Protein AF-A0A3D0S4E5-F1 (afdb_monomer_lite)

pLDDT: mean 79.11, std 16.85, range [35.12, 95.75]

Foldseek 3Di:
DDPPPVVVVVVVLLVLLLVLLVVLLVVLVVVVVVVVPPDDDDDDDDPDPPQDDAAEEEEAQLCQVVVVVSQVVNDDPNHHHDYHHDFPQVQVVCQVVVHDHGSHYHYLDDPCVVVGPDDDPDDDSDDWWKFKKAFLQEAADQALLCVLQVLQEQEADLVRHPLNVVSLCRRVVLCVVVVDDVVSSVVSVVSVVVSQVVQVVVVHGRDQDPVVRYDNRHHMHIDTPSVQVVVCVVPVRMDTNYHPSDTD

Sequence (248 aa):
MGSGQHVQQRRSRRIGLAVLVCAVLTGAATVAGYRLLDEPSDTADTAGNECGAPVEVTVTPMLAPAVEAAVASIETDCTAATVVSRPEHEVLEDLFFGKPAPEVWVPLGAWNLQKAPMTVVSEAVASTPVVLVGGPAAKPPATWAAALASGRVDLPDPMTDTLGATTVVLPQLEATVTGADPNTARASLVAVAQRYGDVASRGGTVDVSLDKLRGTSPREVVTTEAAFLGARRTNRDLVAVTPPTGTA

Secondary structure (DSSP, 8-state):
---SHHHHHHHHHHHHHHHHHHHHHHHHHHHHHHHHTTS-----------PPPPEEEEE-TTTHHHHHHHHHTT--TTS-EEEEE--HHHHHHHHHTTPPPPSEEE-S-STTGGGSSS---SS------EEEEE-TT----S-HHHHHHTS-EE---TTT-HHHHHHHHHHHHHHHHH---HHHHHHHHHHHHHHHHHHHTTT------GGG--TT---EEEEEHHHHHHHTTT-TT-EE---TT---

Radius of gyration: 21.85 Å; chains: 1; bounding box: 61×35×64 Å

Structure (mmCIF, N/CA/C/O backbone):
data_AF-A0A3D0S4E5-F1
#
_entry.id   AF-A0A3D0S4E5-F1
#
loop_
_atom_site.group_PDB
_atom_site.id
_atom_site.type_symbol
_atom_site.label_atom_id
_atom_site.label_alt_id
_atom_site.label_comp_id
_atom_site.label_asym_id
_atom_site.label_entity_id
_atom_site.label_seq_id
_atom_site.pdbx_PDB_ins_code
_atom_site.Cartn_x
_atom_site.Cartn_y
_atom_site.Cartn_z
_atom_site.occupancy
_atom_site.B_iso_or_equiv
_atom_site.auth_seq_id
_atom_site.auth_comp_id
_atom_site.auth_asym_id
_atom_site.auth_atom_id
_atom_site.pdbx_PDB_model_num
ATOM 1 N N . MET A 1 1 ? -29.427 -8.773 -13.235 1.00 36.09 1 MET A N 1
ATOM 2 C CA . MET A 1 1 ? -28.817 -8.663 -14.580 1.00 36.09 1 MET A CA 1
ATOM 3 C C . MET A 1 1 ? -27.793 -7.537 -14.529 1.00 36.09 1 MET A C 1
ATOM 5 O O . MET A 1 1 ? -28.198 -6.402 -14.349 1.00 36.09 1 MET A O 1
ATOM 9 N N . GLY A 1 2 ? -26.492 -7.837 -14.561 1.00 44.53 2 GLY A N 1
ATOM 10 C CA . GLY A 1 2 ? -25.441 -6.815 -14.393 1.00 44.53 2 GLY A CA 1
ATOM 11 C C . GLY A 1 2 ? -24.005 -7.349 -14.467 1.00 44.53 2 GLY A C 1
ATOM 12 O O . GLY A 1 2 ? -23.101 -6.768 -13.887 1.00 44.53 2 GLY A O 1
ATOM 13 N N . SER A 1 3 ? -23.777 -8.479 -15.141 1.00 45.44 3 SER A N 1
ATOM 14 C CA . SER A 1 3 ? -22.478 -9.173 -15.181 1.00 45.44 3 SER A CA 1
ATOM 15 C C . SER A 1 3 ? -21.574 -8.776 -16.363 1.00 45.44 3 SER A C 1
ATOM 17 O O . SER A 1 3 ? -20.488 -9.329 -16.508 1.00 45.44 3 SER A O 1
ATOM 19 N N . GLY A 1 4 ? -21.980 -7.817 -17.206 1.00 35.12 4 GLY A N 1
ATOM 20 C CA . GLY A 1 4 ? -21.255 -7.461 -18.438 1.00 35.12 4 GLY A CA 1
ATOM 21 C C . GLY A 1 4 ? -20.231 -6.325 -18.310 1.00 35.12 4 GLY A C 1
ATOM 22 O O . GLY A 1 4 ? -19.215 -6.334 -19.003 1.00 35.12 4 GLY A O 1
ATOM 23 N N . GLN A 1 5 ? -20.449 -5.359 -17.411 1.00 38.19 5 GLN A N 1
ATOM 24 C CA . GLN A 1 5 ? -19.648 -4.124 -17.382 1.00 38.19 5 GLN A CA 1
ATOM 25 C C . GLN A 1 5 ? -18.265 -4.306 -16.729 1.00 38.19 5 GLN A C 1
ATOM 27 O O . GLN A 1 5 ? -17.282 -3.735 -17.198 1.00 38.19 5 GLN A O 1
ATOM 32 N N . HIS A 1 6 ? -18.134 -5.192 -15.735 1.00 35.50 6 HIS A N 1
ATOM 33 C CA . HIS A 1 6 ? -16.846 -5.455 -15.076 1.00 35.50 6 HIS A CA 1
ATOM 34 C C . HIS A 1 6 ? -15.838 -6.219 -15.955 1.00 35.50 6 HIS A C 1
ATOM 36 O O . HIS A 1 6 ? -14.628 -6.117 -15.743 1.00 35.50 6 HIS A O 1
ATOM 42 N N . VAL A 1 7 ? -16.308 -6.967 -16.960 1.0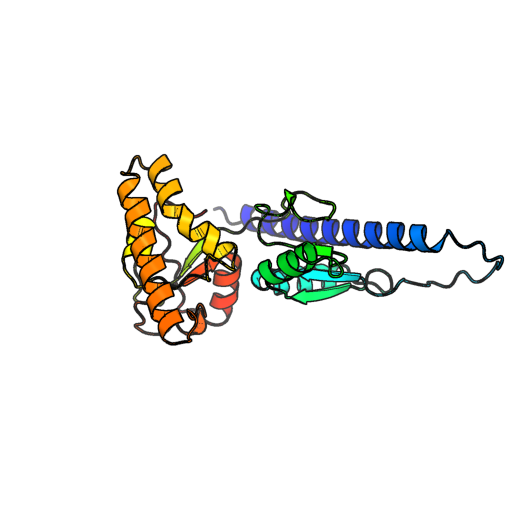0 36.22 7 VAL A N 1
ATOM 43 C CA . VAL A 1 7 ? -15.438 -7.728 -17.874 1.00 36.22 7 VAL A CA 1
ATOM 44 C C . VAL A 1 7 ? -14.842 -6.819 -18.954 1.00 36.22 7 VAL A C 1
ATOM 46 O O . VAL A 1 7 ? -13.650 -6.922 -19.247 1.00 36.22 7 VAL A O 1
ATOM 49 N N . GLN A 1 8 ? -15.619 -5.869 -19.486 1.00 36.22 8 GLN A N 1
ATOM 50 C CA . GLN A 1 8 ? -15.113 -4.886 -20.453 1.00 36.22 8 GLN A CA 1
ATOM 51 C C . GLN A 1 8 ? -14.093 -3.924 -19.829 1.00 36.22 8 GLN A C 1
ATOM 53 O O . GLN A 1 8 ? -13.059 -3.654 -20.439 1.00 36.22 8 GLN A O 1
ATOM 58 N N . GLN A 1 9 ? -14.321 -3.485 -18.588 1.00 41.66 9 GLN A N 1
ATOM 59 C CA . GLN A 1 9 ? -13.420 -2.566 -17.884 1.00 41.66 9 GLN A CA 1
ATOM 60 C C . GLN A 1 9 ? -12.067 -3.209 -17.515 1.00 41.66 9 GLN A C 1
ATOM 62 O O . GLN A 1 9 ? -11.034 -2.544 -17.505 1.00 41.66 9 GLN A O 1
ATOM 67 N N . ARG A 1 10 ? -12.040 -4.525 -17.250 1.00 46.09 10 ARG A N 1
ATOM 68 C CA . ARG A 1 10 ? -10.793 -5.277 -17.000 1.00 46.09 10 ARG A CA 1
ATOM 69 C C . ARG A 1 10 ? -9.951 -5.460 -18.260 1.00 46.09 10 ARG A C 1
ATOM 71 O O . ARG A 1 10 ? -8.725 -5.428 -18.176 1.00 46.09 10 ARG A O 1
ATOM 78 N N . ARG A 1 11 ? -10.595 -5.660 -19.415 1.00 40.94 11 ARG A N 1
ATOM 79 C CA . ARG A 1 11 ? -9.898 -5.843 -20.695 1.00 40.94 11 ARG A CA 1
ATOM 80 C C . ARG A 1 11 ? -9.260 -4.535 -21.164 1.00 40.94 11 ARG A C 1
ATOM 82 O O . ARG A 1 11 ? -8.105 -4.561 -21.567 1.00 40.94 11 ARG A O 1
ATOM 89 N N . SER A 1 12 ? -9.951 -3.400 -21.024 1.00 44.81 12 SER A N 1
ATOM 90 C CA . SER A 1 12 ? -9.397 -2.093 -21.406 1.00 44.81 12 SER A CA 1
ATOM 91 C C . SER A 1 12 ? -8.225 -1.651 -20.524 1.00 44.81 12 SER A C 1
ATOM 93 O O . SER A 1 12 ? -7.258 -1.117 -21.049 1.00 44.81 12 SER A O 1
ATOM 95 N N . ARG A 1 13 ? -8.252 -1.929 -19.210 1.00 52.34 13 ARG A N 1
ATOM 96 C CA . ARG A 1 13 ? -7.157 -1.574 -18.283 1.00 52.34 13 ARG A CA 1
ATOM 97 C C . ARG A 1 13 ? -5.874 -2.371 -18.517 1.00 52.34 13 ARG A C 1
ATOM 99 O O . ARG A 1 13 ? -4.792 -1.803 -18.456 1.00 52.34 13 ARG A O 1
ATOM 106 N N . ARG A 1 14 ? -5.983 -3.671 -18.818 1.00 51.31 14 ARG A N 1
ATOM 107 C CA . ARG A 1 14 ? -4.814 -4.496 -19.175 1.00 51.31 14 ARG A CA 1
ATOM 108 C C . ARG A 1 14 ? -4.202 -4.070 -20.503 1.00 51.31 14 ARG A C 1
ATOM 110 O O . ARG A 1 14 ? -2.987 -4.016 -20.609 1.00 51.31 14 ARG A O 1
ATOM 117 N N . ILE A 1 15 ? -5.047 -3.728 -21.476 1.00 57.28 15 ILE A N 1
ATOM 118 C CA . ILE A 1 15 ? -4.594 -3.181 -22.757 1.00 57.28 15 ILE A CA 1
ATOM 119 C C . ILE A 1 15 ? -3.933 -1.814 -22.541 1.00 57.28 15 ILE A C 1
ATOM 121 O O . ILE A 1 15 ? -2.873 -1.579 -23.095 1.00 57.28 15 ILE A O 1
ATOM 125 N N . GLY A 1 16 ? -4.496 -0.946 -21.693 1.00 53.00 16 GLY A N 1
ATOM 126 C CA . GLY A 1 16 ? -3.909 0.359 -21.372 1.00 53.00 16 GLY A CA 1
ATOM 127 C C . GLY A 1 16 ? -2.533 0.255 -20.710 1.00 53.00 16 GLY A C 1
ATOM 128 O O . GLY A 1 16 ? -1.603 0.922 -21.147 1.00 53.00 16 GLY A O 1
ATOM 129 N N . LEU A 1 17 ? -2.383 -0.631 -19.719 1.00 57.31 17 LEU A N 1
ATOM 130 C CA . LEU A 1 17 ? -1.094 -0.890 -19.074 1.00 57.31 17 LEU A CA 1
ATOM 131 C C . LEU A 1 17 ? -0.075 -1.464 -20.071 1.00 57.31 17 LEU A C 1
ATOM 133 O O . LEU A 1 17 ? 1.043 -0.973 -20.138 1.00 57.31 17 LEU A O 1
ATOM 137 N N . ALA A 1 18 ? -0.465 -2.452 -20.881 1.00 59.56 18 ALA A N 1
ATOM 138 C CA . ALA A 1 18 ? 0.418 -3.054 -21.881 1.00 59.56 18 ALA A CA 1
ATOM 139 C C . ALA A 1 18 ? 0.853 -2.048 -22.962 1.00 59.56 18 ALA A C 1
ATOM 141 O O . ALA A 1 18 ? 2.031 -1.966 -23.286 1.00 59.56 18 ALA A O 1
ATOM 142 N N . VAL A 1 19 ? -0.073 -1.229 -23.476 1.00 63.47 19 VAL A N 1
ATOM 143 C CA . VAL A 1 19 ? 0.222 -0.172 -24.461 1.00 63.47 19 VAL A CA 1
ATOM 144 C C . VAL A 1 19 ? 1.174 0.870 -23.885 1.00 63.47 19 VAL A C 1
ATOM 146 O O . VAL A 1 19 ? 2.049 1.358 -24.592 1.00 63.47 19 VAL A O 1
ATOM 149 N N . LEU A 1 20 ? 1.032 1.197 -22.606 1.00 63.75 20 LEU A N 1
ATOM 150 C CA . LEU A 1 20 ? 1.888 2.167 -21.947 1.00 63.75 20 LEU A CA 1
ATOM 151 C C . LEU A 1 20 ? 3.281 1.623 -21.669 1.00 63.75 20 LEU A C 1
ATOM 153 O O . LEU A 1 20 ? 4.252 2.309 -21.963 1.00 63.75 20 LEU A O 1
ATOM 157 N N . VAL A 1 21 ? 3.393 0.391 -21.168 1.00 65.25 21 VAL A N 1
ATOM 158 C CA . VAL A 1 21 ? 4.700 -0.257 -21.017 1.00 65.25 21 VAL A CA 1
ATOM 159 C C . VAL A 1 21 ? 5.371 -0.364 -22.394 1.00 65.25 21 VAL A C 1
ATOM 161 O O . VAL A 1 21 ? 6.525 0.025 -22.517 1.00 65.25 21 VAL A O 1
ATOM 164 N N . CYS A 1 22 ? 4.646 -0.727 -23.461 1.00 60.84 22 CYS A N 1
ATOM 165 C CA . CYS A 1 22 ? 5.161 -0.647 -24.836 1.00 60.84 22 CYS A CA 1
ATOM 166 C C . CYS A 1 22 ? 5.642 0.758 -25.220 1.00 60.84 22 CYS A C 1
ATOM 168 O O . CYS A 1 22 ? 6.724 0.901 -25.784 1.00 60.84 22 CYS A O 1
ATOM 170 N N . ALA A 1 23 ? 4.852 1.799 -24.950 1.00 64.06 23 ALA A N 1
ATOM 171 C CA . ALA A 1 23 ? 5.203 3.179 -25.288 1.00 64.06 23 ALA A CA 1
ATOM 172 C C . ALA A 1 23 ? 6.454 3.657 -24.532 1.00 64.06 23 ALA A C 1
ATOM 174 O O . ALA A 1 23 ? 7.296 4.348 -25.100 1.00 64.06 23 ALA A O 1
ATOM 175 N N . VAL A 1 24 ? 6.613 3.247 -23.272 1.00 65.62 24 VAL A N 1
ATOM 176 C CA . VAL A 1 24 ? 7.799 3.557 -22.468 1.00 65.62 24 VAL A CA 1
ATOM 177 C C . VAL A 1 24 ? 9.018 2.774 -22.954 1.00 65.62 24 VAL A C 1
ATOM 179 O O . VAL A 1 24 ? 10.074 3.373 -23.116 1.00 65.62 24 VAL A O 1
ATOM 182 N N . LEU A 1 25 ? 8.884 1.479 -23.254 1.00 62.31 25 LEU A N 1
ATOM 183 C CA . LEU A 1 25 ? 9.994 0.655 -23.751 1.00 62.31 25 LEU A CA 1
ATOM 184 C C . LEU A 1 25 ? 10.479 1.117 -25.132 1.00 62.31 25 LEU A C 1
ATOM 186 O O . LEU A 1 25 ? 11.678 1.254 -25.358 1.00 62.31 25 LEU A O 1
ATOM 190 N N . THR A 1 26 ? 9.554 1.438 -26.039 1.00 58.50 26 THR A N 1
ATOM 191 C CA . THR A 1 26 ? 9.895 2.007 -27.355 1.00 58.50 26 THR A CA 1
ATOM 192 C C . THR A 1 26 ? 10.505 3.408 -27.231 1.00 58.50 26 THR A C 1
ATOM 194 O O . THR A 1 26 ? 11.483 3.708 -27.913 1.00 58.50 26 THR A O 1
ATOM 197 N N . GLY A 1 27 ? 10.004 4.246 -26.316 1.00 53.50 27 GLY A N 1
ATOM 198 C CA . GLY A 1 27 ? 10.591 5.553 -26.011 1.00 53.50 27 GLY A CA 1
ATOM 199 C C . GLY A 1 27 ? 12.004 5.462 -25.418 1.00 53.50 27 GLY A C 1
ATOM 200 O O . GLY A 1 27 ? 12.908 6.157 -25.883 1.00 53.50 27 GLY A O 1
ATOM 201 N N . ALA A 1 28 ? 12.233 4.570 -24.452 1.00 52.25 28 ALA A N 1
ATOM 202 C CA . ALA A 1 28 ? 13.542 4.343 -23.837 1.00 52.25 28 ALA A CA 1
ATOM 203 C C . ALA A 1 28 ? 14.578 3.853 -24.864 1.00 52.25 28 ALA A C 1
ATOM 205 O O . ALA A 1 28 ? 15.688 4.384 -24.909 1.00 52.25 28 ALA A O 1
ATOM 206 N N . ALA A 1 29 ? 14.184 2.942 -25.763 1.00 51.44 29 ALA A N 1
ATOM 207 C CA . ALA A 1 29 ? 15.029 2.488 -26.868 1.00 51.44 29 ALA A CA 1
ATOM 208 C C . ALA A 1 29 ? 15.436 3.639 -27.810 1.00 51.44 29 ALA A C 1
ATOM 210 O O . ALA A 1 29 ? 16.593 3.722 -28.224 1.00 51.44 29 ALA A O 1
ATOM 211 N N . THR A 1 30 ? 14.529 4.582 -28.101 1.00 47.62 30 THR A N 1
ATOM 212 C CA . THR A 1 30 ? 14.863 5.752 -28.938 1.00 47.62 30 THR A CA 1
ATOM 213 C C . THR A 1 30 ? 15.804 6.749 -28.252 1.00 47.62 30 THR A C 1
ATOM 215 O O . THR A 1 30 ? 16.666 7.316 -28.919 1.00 47.62 30 THR A O 1
ATOM 218 N N . VAL A 1 31 ? 15.703 6.942 -26.930 1.00 42.06 31 VAL A N 1
ATOM 219 C CA . VAL A 1 31 ? 16.579 7.860 -26.173 1.00 42.06 31 VAL A CA 1
ATOM 220 C C . VAL A 1 31 ? 17.970 7.259 -25.944 1.00 42.06 31 VAL A C 1
ATOM 222 O O . VAL A 1 31 ? 18.965 7.974 -26.067 1.00 42.06 31 VAL A O 1
ATOM 225 N N . ALA A 1 32 ? 18.059 5.955 -25.670 1.00 43.03 32 ALA A N 1
ATOM 226 C CA . ALA A 1 32 ? 19.333 5.242 -25.573 1.00 43.03 32 ALA A CA 1
ATOM 227 C C . ALA A 1 32 ? 20.069 5.220 -26.924 1.00 43.03 32 ALA A C 1
ATOM 229 O O . ALA A 1 32 ? 21.261 5.520 -26.974 1.00 43.03 32 ALA A O 1
ATOM 230 N N . GLY A 1 33 ? 19.345 4.985 -28.027 1.00 39.09 33 GLY A N 1
ATOM 231 C CA . GLY A 1 33 ? 19.893 5.085 -29.383 1.00 39.09 33 GLY A CA 1
ATOM 232 C C . GLY A 1 33 ? 20.413 6.487 -29.716 1.00 39.09 33 GLY A C 1
ATOM 233 O O . GLY A 1 33 ? 21.486 6.622 -30.293 1.00 39.09 33 GLY A O 1
ATOM 234 N N . TYR A 1 34 ? 19.724 7.545 -29.277 1.00 40.66 34 TYR A N 1
ATOM 235 C CA . TYR A 1 34 ? 20.179 8.922 -29.509 1.00 40.66 34 TYR A CA 1
ATOM 236 C C . TYR A 1 34 ? 21.435 9.301 -28.711 1.00 40.66 34 TYR A C 1
ATOM 238 O O . TYR A 1 34 ? 22.201 10.151 -29.153 1.00 40.66 34 TYR A O 1
ATOM 246 N N . ARG A 1 35 ? 21.673 8.680 -27.547 1.00 43.78 35 ARG A N 1
ATOM 247 C CA . ARG A 1 35 ? 22.886 8.915 -26.739 1.00 43.78 35 ARG A CA 1
ATOM 248 C C . ARG A 1 35 ? 24.116 8.150 -27.233 1.00 43.78 35 ARG A C 1
ATOM 250 O O . ARG A 1 35 ? 25.222 8.522 -26.862 1.00 43.78 35 ARG A O 1
ATOM 257 N N . LEU A 1 36 ? 23.928 7.125 -28.064 1.00 45.56 36 LEU A N 1
ATOM 258 C CA . LEU A 1 36 ? 25.002 6.373 -28.724 1.00 45.56 36 LEU A CA 1
ATOM 259 C C . LEU A 1 36 ? 25.410 6.965 -30.087 1.00 45.56 36 LEU A C 1
ATOM 261 O O . LEU A 1 36 ? 26.452 6.600 -30.615 1.00 45.56 36 LEU A O 1
ATOM 265 N N . LEU A 1 37 ? 24.625 7.890 -30.651 1.00 49.28 37 LEU A N 1
ATOM 266 C CA . LEU A 1 37 ? 24.871 8.496 -31.970 1.00 49.28 37 LEU A CA 1
ATOM 267 C C . LEU A 1 37 ? 25.753 9.763 -31.944 1.00 49.28 37 LEU A C 1
ATOM 269 O O . LEU A 1 37 ? 25.937 10.382 -32.989 1.00 49.28 37 LEU A O 1
ATOM 273 N N . ASP A 1 38 ? 26.302 10.150 -30.787 1.00 41.88 38 ASP A N 1
ATOM 274 C CA . ASP A 1 38 ? 27.172 11.337 -30.653 1.00 41.88 38 ASP A CA 1
ATOM 275 C C . ASP A 1 38 ? 28.680 11.012 -30.781 1.00 41.88 38 ASP A C 1
ATOM 277 O O . ASP A 1 38 ? 29.528 11.892 -30.633 1.00 41.88 38 ASP A O 1
ATOM 281 N N . GLU A 1 39 ? 29.038 9.762 -31.107 1.00 44.88 39 GLU A N 1
ATOM 282 C CA . GLU A 1 39 ? 30.391 9.391 -31.545 1.00 44.88 39 GLU A CA 1
ATOM 283 C C . GLU A 1 39 ? 30.385 9.055 -33.049 1.00 44.88 39 GLU A C 1
ATOM 285 O O . GLU A 1 39 ? 29.737 8.090 -33.464 1.00 44.88 39 GLU A O 1
ATOM 290 N N . PRO A 1 40 ? 31.099 9.813 -33.906 1.00 40.50 40 PRO A N 1
ATOM 291 C CA . PRO A 1 40 ? 31.137 9.531 -35.331 1.00 40.50 40 PRO A CA 1
ATOM 292 C C . PRO A 1 40 ? 32.039 8.319 -35.576 1.00 40.50 40 PRO A C 1
ATOM 294 O O . PRO A 1 40 ? 33.265 8.424 -35.575 1.00 40.50 40 PRO A O 1
ATOM 297 N N . SER A 1 41 ? 31.427 7.159 -35.795 1.00 38.59 41 SER A N 1
ATOM 298 C CA . SER A 1 41 ? 32.102 5.981 -36.333 1.00 38.59 41 SER A CA 1
ATOM 299 C C . SER A 1 41 ? 31.530 5.655 -37.712 1.00 38.59 41 SER A C 1
ATOM 301 O O . SER A 1 41 ? 30.393 5.214 -37.867 1.00 38.59 41 SER A O 1
ATOM 303 N N . ASP A 1 42 ? 32.343 5.924 -38.734 1.00 45.56 42 ASP A N 1
ATOM 304 C CA . ASP A 1 42 ? 32.135 5.475 -40.106 1.00 45.56 42 ASP A CA 1
ATOM 305 C C . ASP A 1 42 ? 32.230 3.945 -40.165 1.00 45.56 42 ASP A C 1
ATOM 307 O O . ASP A 1 42 ? 33.323 3.394 -40.277 1.00 45.56 42 ASP A O 1
ATOM 311 N N . THR A 1 43 ? 31.091 3.256 -40.158 1.00 43.16 43 THR A N 1
ATOM 312 C CA . THR A 1 43 ? 30.958 1.935 -40.790 1.00 43.16 43 THR A CA 1
ATOM 313 C C . THR A 1 43 ? 29.524 1.723 -41.254 1.00 43.16 43 THR A C 1
ATOM 315 O O . THR A 1 43 ? 28.600 1.598 -40.454 1.00 43.16 43 THR A O 1
ATOM 318 N N . ALA A 1 44 ? 29.359 1.674 -42.574 1.00 48.12 44 ALA A N 1
ATOM 319 C CA . ALA A 1 44 ? 28.189 1.111 -43.225 1.00 48.12 44 ALA A CA 1
ATOM 320 C C . ALA A 1 44 ? 28.202 -0.427 -43.121 1.00 48.12 44 ALA A C 1
ATOM 322 O O . ALA A 1 44 ? 29.267 -1.042 -43.088 1.00 48.12 44 ALA A O 1
ATOM 323 N N . ASP A 1 45 ? 26.997 -0.999 -43.158 1.00 43.44 45 ASP A N 1
ATOM 324 C CA . ASP A 1 45 ? 26.648 -2.414 -43.334 1.00 43.44 45 ASP A CA 1
ATOM 325 C C . ASP A 1 45 ? 26.861 -3.368 -42.147 1.00 43.44 45 ASP A C 1
ATOM 327 O O . ASP A 1 45 ? 27.854 -4.079 -42.045 1.00 43.44 45 ASP A O 1
ATOM 331 N N . THR A 1 46 ? 25.814 -3.527 -41.331 1.00 40.25 46 THR A N 1
ATOM 332 C CA . THR A 1 46 ? 24.952 -4.727 -41.368 1.00 40.25 46 THR A CA 1
ATOM 333 C C . THR A 1 46 ? 23.592 -4.358 -40.765 1.00 40.25 46 THR A C 1
ATOM 335 O O . THR A 1 46 ? 23.506 -4.013 -39.593 1.00 40.25 46 THR A O 1
ATOM 338 N N . ALA A 1 47 ? 22.508 -4.437 -41.541 1.00 47.28 47 ALA A N 1
ATOM 339 C CA . ALA A 1 47 ? 21.147 -4.419 -41.002 1.00 47.28 47 ALA A CA 1
ATOM 340 C C . ALA A 1 47 ? 20.868 -5.759 -40.295 1.00 47.28 47 ALA A C 1
ATOM 342 O O . ALA A 1 47 ? 20.150 -6.617 -40.807 1.00 47.28 47 ALA A O 1
ATOM 343 N N . GLY A 1 48 ? 21.523 -5.979 -39.156 1.00 45.22 48 GLY A N 1
ATOM 344 C CA . GLY A 1 48 ? 21.137 -6.996 -38.191 1.00 45.22 48 GLY A CA 1
ATOM 345 C C . GLY A 1 48 ? 19.967 -6.467 -37.371 1.00 45.22 48 GLY A C 1
ATOM 346 O O . GLY A 1 48 ? 19.917 -5.279 -37.059 1.00 45.22 48 GLY A O 1
ATOM 347 N N . ASN A 1 49 ? 19.019 -7.335 -37.019 1.00 54.12 49 ASN A N 1
ATOM 348 C CA . ASN A 1 49 ? 18.051 -7.066 -35.954 1.00 54.12 49 ASN A CA 1
ATOM 349 C C . ASN A 1 49 ? 18.803 -6.955 -34.613 1.00 54.12 49 ASN A C 1
ATOM 351 O O . ASN A 1 49 ? 18.719 -7.850 -33.774 1.00 54.12 49 ASN A O 1
ATOM 355 N N . GLU A 1 50 ? 19.588 -5.899 -34.420 1.00 61.78 50 GLU A N 1
ATOM 356 C CA . GLU A 1 50 ? 20.264 -5.625 -33.158 1.00 61.78 50 GLU A CA 1
ATOM 357 C C . GLU A 1 50 ? 19.259 -4.960 -32.228 1.00 61.78 50 GLU A C 1
ATOM 359 O O . GLU A 1 50 ? 19.196 -3.745 -32.051 1.00 61.78 50 GLU A O 1
ATOM 364 N N . CYS A 1 51 ? 18.390 -5.800 -31.682 1.00 72.50 51 CYS A N 1
ATOM 365 C CA . CYS A 1 51 ? 17.601 -5.446 -30.526 1.00 72.50 51 CYS A CA 1
ATOM 366 C C . CYS A 1 51 ? 18.554 -5.013 -29.396 1.00 72.50 51 CYS A C 1
ATOM 368 O O . CYS A 1 51 ? 19.553 -5.684 -29.128 1.00 72.50 51 CYS A O 1
ATOM 370 N N . GLY A 1 52 ? 18.266 -3.872 -28.762 1.00 73.19 52 GLY A N 1
ATOM 371 C CA . GLY A 1 52 ? 19.059 -3.360 -27.643 1.00 73.19 52 GLY A CA 1
ATOM 372 C C . GLY A 1 52 ? 19.021 -4.280 -26.415 1.00 73.19 52 GLY A C 1
ATOM 373 O O . GLY A 1 52 ? 18.250 -5.239 -26.357 1.00 73.19 52 GLY A O 1
ATOM 374 N N . ALA A 1 53 ? 19.851 -3.975 -25.413 1.00 79.94 53 ALA A N 1
ATOM 375 C CA . ALA A 1 53 ? 19.823 -4.685 -24.135 1.00 79.94 53 ALA A CA 1
ATOM 376 C C . ALA A 1 53 ? 18.436 -4.576 -23.457 1.00 79.94 53 ALA A C 1
ATOM 378 O O . ALA A 1 53 ? 17.748 -3.569 -23.653 1.00 79.94 53 ALA A O 1
ATOM 379 N N . PRO A 1 54 ? 18.020 -5.578 -22.655 1.00 84.50 54 PRO A N 1
ATOM 380 C CA . PRO A 1 54 ? 16.752 -5.525 -21.937 1.00 84.50 54 PRO A CA 1
ATOM 381 C C . PRO A 1 54 ? 16.664 -4.304 -21.018 1.00 84.50 54 PRO A C 1
ATOM 383 O O . PRO A 1 54 ? 17.602 -4.035 -20.271 1.00 84.50 54 PRO A O 1
ATOM 386 N N . VAL A 1 55 ? 15.520 -3.620 -21.031 1.00 89.44 55 VAL A N 1
ATOM 387 C CA . VAL A 1 55 ? 15.272 -2.443 -20.180 1.00 89.44 55 VAL A CA 1
ATOM 388 C C . VAL A 1 55 ? 14.959 -2.880 -18.751 1.00 89.44 55 VAL A C 1
ATOM 390 O O . VAL A 1 55 ? 14.149 -3.786 -18.535 1.00 89.44 55 VAL A O 1
ATOM 393 N N . GLU A 1 56 ? 15.544 -2.226 -17.752 1.00 92.38 56 GLU A N 1
ATOM 394 C CA . GLU A 1 56 ? 15.200 -2.489 -16.353 1.00 92.38 56 GLU A CA 1
ATOM 395 C C . GLU A 1 56 ? 13.935 -1.720 -15.934 1.00 92.38 56 GLU A C 1
ATOM 397 O O . GLU A 1 56 ? 13.860 -0.491 -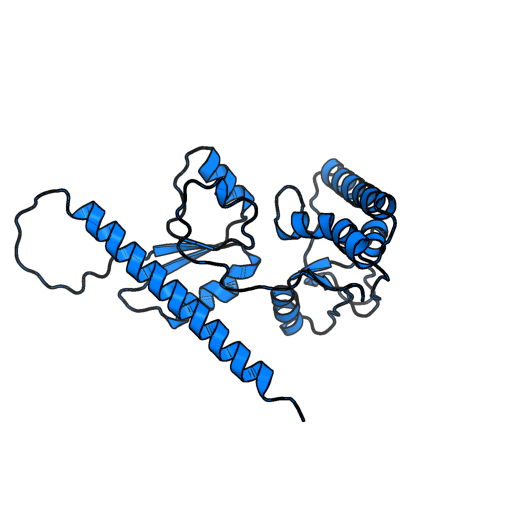16.000 1.00 92.38 56 GLU A O 1
ATOM 402 N N . VAL A 1 57 ? 12.931 -2.449 -15.442 1.00 93.56 57 VAL A N 1
ATOM 403 C CA . VAL A 1 57 ? 11.692 -1.890 -14.895 1.00 93.56 57 VAL A CA 1
ATOM 404 C C . VAL A 1 57 ? 11.676 -2.100 -13.386 1.00 93.56 57 VAL A C 1
ATOM 406 O O . VAL A 1 57 ? 11.298 -3.163 -12.890 1.00 93.56 57 VAL A O 1
ATOM 409 N N . THR A 1 58 ? 12.051 -1.062 -12.642 1.00 94.88 58 THR A N 1
ATOM 410 C CA . THR A 1 58 ? 11.927 -1.045 -11.184 1.00 94.88 58 THR A CA 1
ATOM 411 C C . THR A 1 58 ? 10.474 -0.789 -10.780 1.00 94.88 58 THR A C 1
ATOM 413 O O . THR A 1 58 ? 9.839 0.165 -11.231 1.00 94.88 58 THR A O 1
ATOM 416 N N . VAL A 1 59 ? 9.928 -1.623 -9.897 1.00 92.56 59 VAL A N 1
ATOM 417 C CA . VAL A 1 59 ? 8.513 -1.593 -9.504 1.00 92.56 59 VAL A CA 1
ATOM 418 C C . VAL A 1 59 ? 8.340 -1.793 -7.999 1.00 92.56 59 VAL A C 1
ATOM 420 O O . VAL A 1 59 ? 9.067 -2.565 -7.373 1.00 92.56 59 VAL A O 1
ATOM 423 N N . THR A 1 60 ? 7.345 -1.132 -7.402 1.00 88.88 60 THR A N 1
ATOM 424 C CA . THR A 1 60 ? 6.953 -1.398 -6.008 1.00 88.88 60 THR A CA 1
ATOM 425 C C . THR A 1 60 ? 6.511 -2.863 -5.842 1.00 88.88 60 THR A C 1
ATOM 427 O O . THR A 1 60 ? 5.711 -3.332 -6.656 1.00 88.88 60 THR A O 1
ATOM 430 N N . PRO A 1 61 ? 6.913 -3.595 -4.780 1.0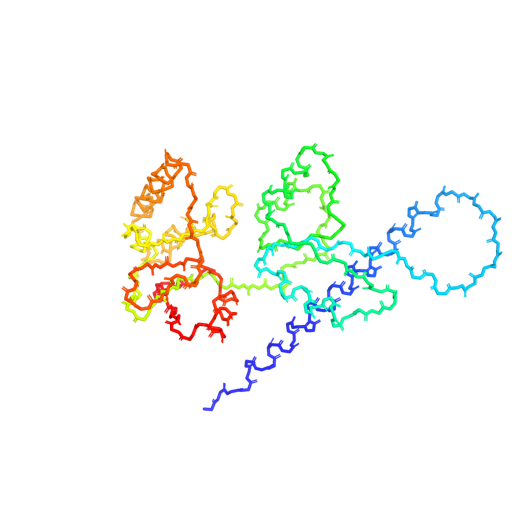0 87.12 61 PRO A N 1
ATOM 431 C CA . PRO A 1 61 ? 6.690 -5.044 -4.680 1.00 87.12 61 PRO A CA 1
ATOM 432 C C . PRO A 1 61 ? 5.239 -5.495 -4.885 1.00 87.12 61 PRO A C 1
ATOM 434 O O . PRO A 1 61 ? 4.972 -6.517 -5.511 1.00 87.12 61 PRO A O 1
ATOM 437 N N . MET A 1 62 ? 4.273 -4.701 -4.418 1.00 78.75 62 MET A N 1
ATOM 438 C CA . MET A 1 62 ? 2.845 -5.005 -4.568 1.00 78.75 62 MET A CA 1
ATOM 439 C C . MET A 1 62 ? 2.348 -4.977 -6.023 1.00 78.75 62 MET A C 1
ATOM 441 O O . MET A 1 62 ? 1.325 -5.587 -6.334 1.00 78.75 62 MET A O 1
ATOM 445 N N . LEU A 1 63 ? 3.041 -4.255 -6.905 1.00 84.00 63 LEU A N 1
ATOM 446 C CA . LEU A 1 63 ? 2.710 -4.120 -8.323 1.00 84.00 63 LEU A CA 1
ATOM 447 C C . LEU A 1 63 ? 3.499 -5.099 -9.203 1.00 84.00 63 LEU A C 1
ATOM 449 O O . LEU A 1 63 ? 3.090 -5.323 -10.344 1.00 84.00 63 LEU A O 1
ATOM 453 N N . ALA A 1 64 ? 4.567 -5.715 -8.681 1.00 89.44 64 ALA A N 1
ATOM 454 C CA . ALA A 1 64 ? 5.456 -6.584 -9.450 1.00 89.44 64 ALA A CA 1
ATOM 455 C C . ALA A 1 64 ? 4.708 -7.679 -10.235 1.00 89.44 64 ALA A C 1
ATOM 457 O O . ALA A 1 64 ? 4.866 -7.710 -11.454 1.00 89.44 64 ALA A O 1
ATOM 458 N N . PRO A 1 65 ? 3.761 -8.451 -9.653 1.00 86.12 65 PRO A N 1
ATOM 459 C CA . PRO A 1 65 ? 3.056 -9.488 -10.414 1.00 86.12 65 PRO A CA 1
ATOM 460 C C . PRO A 1 65 ? 2.213 -8.944 -11.579 1.00 86.12 65 PRO A C 1
ATOM 462 O O . PRO A 1 65 ? 1.975 -9.634 -12.571 1.00 86.12 65 PRO A O 1
ATOM 465 N N . ALA A 1 66 ? 1.697 -7.717 -11.454 1.00 84.75 66 ALA A N 1
ATOM 466 C CA . ALA A 1 66 ? 0.925 -7.079 -12.516 1.00 84.75 66 ALA A CA 1
ATOM 467 C C . ALA A 1 66 ? 1.834 -6.549 -13.632 1.00 84.75 66 ALA A C 1
ATOM 469 O O . ALA A 1 66 ? 1.474 -6.666 -14.802 1.00 84.75 66 ALA A O 1
ATOM 470 N N . VAL A 1 67 ? 2.995 -5.994 -13.271 1.00 89.12 67 VAL A N 1
ATOM 471 C CA . VAL A 1 67 ? 3.994 -5.493 -14.223 1.00 89.12 67 VAL A CA 1
ATOM 472 C C . VAL A 1 67 ? 4.683 -6.644 -14.951 1.00 89.12 67 VAL A C 1
ATOM 474 O O . VAL A 1 67 ? 4.765 -6.592 -16.171 1.00 89.12 67 VAL A O 1
ATOM 477 N N . GLU A 1 68 ? 5.060 -7.721 -14.262 1.00 91.88 68 GLU A N 1
ATOM 478 C CA . GLU A 1 68 ? 5.587 -8.953 -14.869 1.00 91.88 68 GLU A CA 1
ATOM 479 C C . GLU A 1 68 ? 4.627 -9.513 -15.923 1.00 91.88 68 GLU A C 1
ATOM 481 O O . GLU A 1 68 ? 5.020 -9.789 -17.053 1.00 91.88 68 GLU A O 1
ATOM 486 N N . ALA A 1 69 ? 3.335 -9.610 -15.592 1.00 87.56 69 ALA A N 1
ATOM 487 C CA . ALA A 1 69 ? 2.325 -10.065 -16.541 1.00 87.56 69 ALA A CA 1
ATOM 488 C C . ALA A 1 69 ? 2.143 -9.105 -17.732 1.00 87.56 69 ALA A C 1
ATOM 490 O O . ALA A 1 69 ? 1.785 -9.550 -18.823 1.00 87.56 69 ALA A O 1
ATOM 491 N N . ALA A 1 70 ? 2.346 -7.800 -17.528 1.00 87.44 70 ALA A N 1
ATOM 492 C CA . ALA A 1 70 ? 2.272 -6.806 -18.594 1.00 87.44 70 ALA A CA 1
ATOM 493 C C . ALA A 1 70 ? 3.484 -6.908 -19.526 1.00 87.44 70 ALA A C 1
ATOM 495 O O . ALA A 1 70 ? 3.287 -7.006 -20.735 1.00 87.44 70 ALA A O 1
ATOM 496 N N . VAL A 1 71 ? 4.696 -6.969 -18.968 1.00 90.12 71 VAL A N 1
ATOM 497 C CA . VAL A 1 71 ? 5.956 -7.168 -19.699 1.00 90.12 71 VAL A CA 1
ATOM 498 C C . VAL A 1 71 ? 5.896 -8.454 -20.520 1.00 90.12 71 VAL A C 1
ATOM 500 O O . VAL A 1 71 ? 6.048 -8.400 -21.735 1.00 90.12 71 VAL A O 1
ATOM 503 N N . ALA A 1 72 ? 5.515 -9.578 -19.909 1.00 89.38 72 ALA A N 1
ATOM 504 C CA . ALA A 1 72 ? 5.388 -10.858 -20.610 1.00 89.38 72 ALA A CA 1
ATOM 505 C C . ALA A 1 72 ? 4.363 -10.832 -21.763 1.00 89.38 72 ALA A C 1
ATOM 507 O O . ALA A 1 72 ? 4.429 -11.648 -22.678 1.00 89.38 72 ALA A O 1
ATOM 508 N N . SER A 1 73 ? 3.384 -9.917 -21.736 1.00 87.19 73 SER A N 1
ATOM 509 C CA . SER A 1 73 ? 2.378 -9.797 -22.803 1.00 87.19 73 SER A CA 1
ATOM 510 C C . SER A 1 73 ? 2.847 -9.002 -24.024 1.00 87.19 73 SER A C 1
ATOM 512 O O . SER A 1 73 ? 2.173 -9.032 -25.055 1.00 87.19 73 SER A O 1
ATOM 514 N N . ILE A 1 74 ? 3.966 -8.287 -23.899 1.00 82.38 74 ILE A N 1
ATOM 515 C CA . ILE A 1 74 ? 4.521 -7.400 -24.929 1.00 82.38 74 ILE A CA 1
ATOM 516 C C . ILE A 1 74 ? 5.961 -7.760 -25.305 1.00 82.38 74 ILE A C 1
ATOM 518 O O . ILE A 1 74 ? 6.567 -7.080 -26.133 1.00 82.38 74 ILE A O 1
ATOM 522 N N . GLU A 1 75 ? 6.517 -8.785 -24.664 1.00 83.12 75 GLU A N 1
ATOM 523 C CA . GLU A 1 75 ? 7.886 -9.229 -24.857 1.00 83.12 75 GLU A CA 1
ATOM 524 C C . GLU A 1 75 ? 8.067 -9.796 -26.268 1.00 83.12 75 GLU A C 1
ATOM 526 O O . GLU A 1 75 ? 7.322 -10.654 -26.744 1.00 83.12 75 GLU A O 1
ATOM 531 N N . THR A 1 76 ? 9.072 -9.264 -26.942 1.00 82.00 76 THR A N 1
ATOM 532 C CA . THR A 1 76 ? 9.586 -9.698 -28.236 1.00 82.00 76 THR A CA 1
ATOM 533 C C . THR A 1 76 ? 11.104 -9.653 -28.142 1.00 82.00 76 THR A C 1
ATOM 535 O O . THR A 1 76 ? 11.642 -9.062 -27.201 1.00 82.00 76 THR A O 1
ATOM 538 N N . ASP A 1 77 ? 11.800 -10.174 -29.149 1.00 76.25 77 ASP A N 1
ATOM 539 C CA . ASP A 1 77 ? 13.263 -10.094 -29.216 1.00 76.25 77 ASP A CA 1
ATOM 540 C C . ASP A 1 77 ? 13.784 -8.648 -29.054 1.00 76.25 77 ASP A C 1
ATOM 542 O O . ASP A 1 77 ? 14.889 -8.449 -28.561 1.00 76.25 77 ASP A O 1
ATOM 546 N N . CYS A 1 78 ? 12.968 -7.638 -29.398 1.00 79.62 78 CYS A N 1
ATOM 547 C CA . CYS A 1 78 ? 13.300 -6.209 -29.347 1.00 79.62 78 CYS A CA 1
ATOM 548 C C . CYS A 1 78 ? 12.630 -5.411 -28.215 1.00 79.62 78 CYS A C 1
ATOM 550 O O . CYS A 1 78 ? 12.797 -4.194 -28.150 1.00 79.62 78 CYS A O 1
ATOM 552 N N . THR A 1 79 ? 11.873 -6.055 -27.326 1.00 80.62 79 THR A N 1
ATOM 553 C CA . THR A 1 79 ? 11.164 -5.393 -26.209 1.00 80.62 79 THR A CA 1
ATOM 554 C C . THR A 1 79 ? 11.369 -6.115 -24.879 1.00 80.62 79 THR A C 1
ATOM 556 O O . THR A 1 79 ? 10.524 -6.031 -23.986 1.00 80.62 79 THR A O 1
ATOM 559 N N . ALA A 1 80 ? 12.488 -6.831 -24.741 1.00 86.06 80 ALA A N 1
ATOM 560 C CA . ALA A 1 80 ? 12.855 -7.499 -23.501 1.00 86.06 80 ALA A CA 1
ATOM 561 C C . ALA A 1 80 ? 12.969 -6.490 -22.347 1.00 86.06 80 ALA A C 1
ATOM 563 O O . ALA A 1 80 ? 13.530 -5.400 -22.499 1.00 86.06 80 ALA A O 1
ATOM 564 N N . ALA A 1 81 ? 12.448 -6.863 -21.180 1.00 90.06 81 ALA A N 1
ATOM 565 C CA . ALA A 1 81 ? 12.554 -6.059 -19.974 1.00 90.06 81 ALA A CA 1
ATOM 566 C C . ALA A 1 81 ? 12.743 -6.944 -18.742 1.00 90.06 81 ALA A C 1
ATOM 568 O O . ALA A 1 81 ? 12.132 -8.005 -18.622 1.00 90.06 81 ALA A O 1
ATOM 569 N N . THR A 1 82 ? 13.570 -6.485 -17.807 1.00 92.38 82 THR A N 1
ATOM 570 C CA . THR A 1 82 ? 13.787 -7.155 -16.521 1.00 92.38 82 THR A CA 1
ATOM 571 C C . THR A 1 82 ? 13.018 -6.410 -15.443 1.00 92.38 82 THR A C 1
ATOM 573 O O . THR A 1 82 ? 13.273 -5.234 -15.200 1.00 92.38 82 THR A O 1
ATOM 576 N N . VAL A 1 83 ? 12.071 -7.080 -14.787 1.00 93.88 83 VAL A N 1
ATOM 577 C CA . VAL A 1 83 ? 11.304 -6.479 -13.689 1.00 93.88 83 VAL A CA 1
ATOM 578 C C . VAL A 1 83 ? 12.061 -6.657 -12.376 1.00 93.88 83 VAL A C 1
ATOM 580 O O . VAL A 1 83 ? 12.346 -7.782 -11.969 1.00 93.88 83 VAL A O 1
ATOM 583 N N . VAL A 1 84 ? 12.361 -5.550 -11.696 1.00 95.50 84 VAL A N 1
ATOM 584 C CA . VAL A 1 84 ? 13.069 -5.536 -10.410 1.00 95.50 84 VAL A CA 1
ATOM 585 C C . VAL A 1 84 ? 12.155 -4.956 -9.335 1.00 95.50 84 VAL A C 1
ATOM 587 O O . VAL A 1 84 ? 11.740 -3.800 -9.386 1.00 95.50 84 VAL A O 1
ATOM 590 N N . SER A 1 85 ? 11.820 -5.768 -8.336 1.00 93.56 85 SER A N 1
ATOM 591 C CA . SER A 1 85 ? 10.970 -5.348 -7.221 1.00 93.56 85 SER A CA 1
ATOM 592 C C . SER A 1 85 ? 11.793 -4.620 -6.156 1.00 93.56 85 SER A C 1
ATOM 594 O O . SER A 1 85 ? 12.634 -5.247 -5.511 1.00 93.56 85 SER A O 1
ATOM 596 N N . ARG A 1 86 ? 11.510 -3.333 -5.913 1.00 91.94 86 ARG A N 1
ATOM 597 C CA . ARG A 1 86 ? 12.182 -2.522 -4.879 1.00 91.94 86 ARG A CA 1
ATOM 598 C C . ARG A 1 86 ? 11.201 -1.664 -4.073 1.00 91.94 86 ARG A C 1
ATOM 600 O O . ARG A 1 86 ? 10.300 -1.065 -4.668 1.00 91.94 86 ARG A O 1
ATOM 607 N N . PRO A 1 87 ? 11.361 -1.555 -2.741 1.00 86.94 87 PRO A N 1
ATOM 608 C CA . PRO A 1 87 ? 10.627 -0.578 -1.942 1.00 86.94 87 PRO A CA 1
ATOM 609 C C . PRO A 1 87 ? 10.866 0.854 -2.439 1.00 86.94 87 PRO A C 1
ATOM 611 O O . PRO A 1 87 ? 11.985 1.226 -2.784 1.00 86.94 87 PRO A O 1
ATOM 614 N N . GLU A 1 88 ? 9.822 1.684 -2.445 1.00 86.00 88 GLU A N 1
ATOM 615 C CA . GLU A 1 88 ? 9.916 3.049 -2.984 1.00 86.00 88 GLU A CA 1
ATOM 616 C C . GLU A 1 88 ? 10.907 3.926 -2.212 1.00 86.00 88 GLU A C 1
ATOM 618 O O . GLU A 1 88 ? 11.588 4.748 -2.821 1.00 86.00 88 GLU A O 1
ATOM 623 N N . HIS A 1 89 ? 11.021 3.743 -0.891 1.00 84.62 89 HIS A N 1
ATOM 624 C CA . HIS A 1 89 ? 11.962 4.512 -0.077 1.00 84.62 89 HIS A CA 1
ATOM 625 C C . HIS A 1 89 ? 13.419 4.265 -0.483 1.00 84.62 89 HIS A C 1
ATOM 627 O O . HIS A 1 89 ? 14.182 5.221 -0.522 1.00 84.62 89 HIS A O 1
ATOM 633 N N . GLU A 1 90 ? 13.792 3.034 -0.851 1.00 89.12 90 GLU A N 1
ATOM 634 C CA . GLU A 1 90 ? 15.154 2.730 -1.304 1.00 89.12 90 GLU A CA 1
ATOM 635 C C . GLU A 1 90 ? 15.455 3.392 -2.650 1.00 89.12 90 GLU A C 1
ATOM 637 O O . GLU A 1 90 ? 16.538 3.935 -2.851 1.00 89.12 90 GLU A O 1
ATOM 642 N N . VAL A 1 91 ? 14.485 3.376 -3.572 1.00 90.12 91 VAL A N 1
ATOM 643 C CA . VAL A 1 91 ? 14.625 4.040 -4.877 1.00 90.12 91 VAL A CA 1
ATOM 644 C C . VAL A 1 91 ? 14.814 5.543 -4.677 1.00 90.12 91 VAL A C 1
ATOM 646 O O . VAL A 1 91 ? 15.699 6.146 -5.272 1.00 90.12 91 VAL A O 1
ATOM 649 N N . LEU A 1 92 ? 14.022 6.158 -3.800 1.00 87.38 92 LEU A N 1
ATOM 650 C CA . LEU A 1 92 ? 14.133 7.586 -3.500 1.00 87.38 92 LEU A CA 1
ATOM 651 C C . LEU A 1 92 ? 15.423 7.943 -2.771 1.00 87.38 92 LEU A C 1
ATOM 653 O O . LEU A 1 92 ? 15.996 8.992 -3.048 1.00 87.38 92 LEU A O 1
ATOM 657 N N . GLU A 1 93 ? 15.864 7.100 -1.841 1.00 87.81 93 GLU A N 1
ATOM 658 C CA . GLU A 1 93 ? 17.125 7.268 -1.129 1.00 87.81 93 GLU A CA 1
ATOM 659 C C . GLU A 1 93 ? 18.305 7.244 -2.107 1.00 87.81 93 GLU A C 1
ATOM 661 O O . GLU A 1 93 ? 19.147 8.143 -2.088 1.00 87.81 93 GLU A O 1
ATOM 666 N N . ASP A 1 94 ? 18.323 6.273 -3.019 1.00 90.81 94 ASP A N 1
ATOM 667 C CA . ASP A 1 94 ? 19.324 6.174 -4.078 1.00 90.81 94 ASP A CA 1
ATOM 668 C C . ASP A 1 94 ? 19.339 7.432 -4.954 1.00 90.81 94 ASP A C 1
ATOM 670 O O . ASP A 1 94 ? 20.397 8.031 -5.157 1.00 90.81 94 ASP A O 1
ATOM 674 N N . LEU A 1 95 ? 18.164 7.880 -5.407 1.00 88.88 95 LEU A N 1
ATOM 675 C CA . LEU A 1 95 ? 18.020 9.105 -6.195 1.00 88.88 95 LEU A CA 1
ATOM 676 C C . LEU A 1 95 ? 18.493 10.349 -5.428 1.00 88.88 95 LEU A C 1
ATOM 678 O O . LEU A 1 95 ? 19.155 11.215 -6.000 1.00 88.88 95 LEU A O 1
ATOM 682 N N . PHE A 1 96 ? 18.176 10.443 -4.136 1.00 86.12 96 PHE A N 1
ATOM 683 C CA . PHE A 1 96 ? 18.559 11.567 -3.283 1.00 86.12 96 PHE A CA 1
ATOM 684 C C . PHE A 1 96 ? 20.074 11.633 -3.058 1.00 86.12 96 PHE A C 1
ATOM 686 O O . PHE A 1 96 ? 20.655 12.718 -3.072 1.00 86.12 96 PHE A O 1
ATOM 693 N N . PHE A 1 97 ? 20.724 10.480 -2.895 1.00 89.25 97 PHE A N 1
ATOM 694 C CA . PHE A 1 97 ? 22.173 10.382 -2.723 1.00 89.25 97 PHE A CA 1
ATOM 695 C C . PHE A 1 97 ? 22.952 10.299 -4.045 1.00 89.25 97 PHE A C 1
ATOM 697 O O . PHE A 1 97 ? 24.153 10.031 -4.031 1.00 89.25 97 PHE A O 1
ATOM 704 N N . GLY A 1 98 ? 22.301 10.556 -5.184 1.00 85.94 98 GLY A N 1
ATOM 705 C CA . GLY A 1 98 ? 22.954 10.626 -6.493 1.00 85.94 98 GLY A CA 1
ATOM 706 C C . GLY A 1 98 ? 23.443 9.279 -7.027 1.00 85.94 98 GLY A C 1
ATOM 707 O O . GLY A 1 98 ? 24.343 9.247 -7.868 1.00 85.94 98 GLY A O 1
ATOM 708 N N . LYS A 1 99 ? 22.882 8.164 -6.547 1.00 89.56 99 LYS A N 1
ATOM 709 C CA . LYS A 1 99 ? 23.096 6.848 -7.156 1.00 89.56 99 LYS A CA 1
ATOM 710 C C . LYS A 1 99 ? 22.336 6.750 -8.492 1.00 89.56 99 LYS A C 1
ATOM 712 O O . LYS A 1 99 ? 21.442 7.562 -8.744 1.00 89.56 99 LYS A O 1
ATOM 717 N N . PRO A 1 100 ? 22.681 5.779 -9.362 1.00 87.81 100 PRO A N 1
ATOM 718 C CA . PRO A 1 100 ? 21.996 5.602 -10.638 1.00 87.81 100 PRO A CA 1
ATOM 719 C C . PRO A 1 100 ? 20.479 5.461 -10.469 1.00 87.81 100 PRO A C 1
ATOM 721 O O . PRO A 1 100 ? 20.007 4.656 -9.666 1.00 87.81 100 PRO A O 1
ATOM 724 N N . ALA A 1 101 ? 19.729 6.257 -11.232 1.00 87.06 101 ALA A N 1
ATOM 725 C CA . ALA A 1 101 ? 18.281 6.142 -11.314 1.00 87.06 101 ALA A CA 1
ATOM 726 C C . ALA A 1 101 ? 17.893 4.858 -12.066 1.00 87.06 101 ALA A C 1
ATOM 728 O O . ALA A 1 101 ? 18.595 4.493 -13.014 1.00 87.06 101 ALA A O 1
ATOM 729 N N . PRO A 1 102 ? 16.775 4.206 -11.705 1.00 90.75 102 PRO A N 1
ATOM 730 C CA . PRO A 1 102 ? 16.216 3.151 -12.541 1.00 90.75 102 PRO A CA 1
ATOM 731 C C . PRO A 1 102 ? 15.835 3.707 -13.920 1.00 90.75 102 PRO A C 1
ATOM 733 O O . PRO A 1 102 ? 15.400 4.855 -14.034 1.00 90.75 102 PRO A O 1
ATOM 736 N N . GLU A 1 103 ? 15.964 2.883 -14.961 1.00 91.12 103 GLU A N 1
ATOM 737 C CA . GLU A 1 103 ? 15.603 3.272 -16.332 1.00 91.12 103 GLU A CA 1
ATOM 738 C C . GLU A 1 103 ? 14.101 3.552 -16.448 1.00 91.12 103 GLU A C 1
ATOM 740 O O . GLU A 1 103 ? 13.681 4.586 -16.971 1.00 91.12 103 GLU A O 1
ATOM 745 N N . VAL A 1 104 ? 13.288 2.648 -15.894 1.00 91.19 104 VAL A N 1
ATOM 746 C CA . VAL A 1 104 ? 11.843 2.809 -15.748 1.00 91.19 104 VAL A CA 1
ATOM 747 C C . VAL A 1 104 ? 11.462 2.553 -14.297 1.00 91.19 104 VAL A C 1
ATOM 749 O O . VAL A 1 104 ? 11.832 1.535 -13.717 1.00 91.19 104 VAL A O 1
ATOM 752 N N . TRP A 1 105 ? 10.675 3.459 -13.717 1.00 91.56 105 TRP A N 1
ATOM 753 C CA . TRP A 1 105 ? 10.137 3.304 -12.369 1.00 91.56 105 TRP A CA 1
ATOM 754 C C . TRP A 1 105 ? 8.609 3.319 -12.375 1.00 91.56 105 TRP A C 1
ATOM 756 O O . TRP A 1 105 ? 7.989 4.255 -12.881 1.00 91.56 105 TRP A O 1
ATOM 766 N N . VAL A 1 106 ? 8.008 2.281 -11.790 1.00 90.44 106 VAL A N 1
ATOM 767 C CA . VAL A 1 106 ? 6.561 2.150 -11.582 1.00 90.44 106 VAL A CA 1
ATOM 768 C C . VAL A 1 106 ? 6.254 2.214 -10.076 1.00 90.44 106 VAL A C 1
ATOM 770 O O . VAL A 1 106 ? 6.275 1.178 -9.400 1.00 90.44 106 VAL A O 1
ATOM 773 N N . PRO A 1 107 ? 5.996 3.419 -9.534 1.00 88.12 107 PRO A N 1
ATOM 774 C CA . PRO A 1 107 ? 5.632 3.620 -8.133 1.00 88.12 107 PRO A CA 1
ATOM 775 C C . PRO A 1 107 ? 4.160 3.271 -7.857 1.00 88.12 107 PRO A C 1
ATOM 777 O O . PRO A 1 107 ? 3.320 3.242 -8.760 1.00 88.12 107 PRO A O 1
ATOM 780 N N . LEU A 1 108 ? 3.827 3.066 -6.583 1.00 83.50 108 LEU A N 1
ATOM 781 C CA . LEU A 1 108 ? 2.461 2.919 -6.083 1.00 83.50 108 LEU A CA 1
ATOM 782 C C . LEU A 1 108 ? 1.721 4.263 -6.019 1.00 83.50 108 LEU A C 1
ATOM 784 O O . LEU A 1 108 ? 0.499 4.293 -6.160 1.00 83.50 108 LEU A O 1
ATOM 788 N N . GLY A 1 109 ? 2.437 5.372 -5.813 1.00 78.62 109 GLY A N 1
ATOM 789 C CA . GLY A 1 109 ? 1.833 6.696 -5.684 1.00 78.62 109 GLY A CA 1
ATOM 790 C C . GLY A 1 109 ? 2.722 7.839 -6.165 1.00 78.62 109 GLY A C 1
ATOM 791 O O . GLY A 1 109 ? 3.927 7.702 -6.325 1.00 78.62 109 GLY A O 1
ATOM 792 N N . ALA A 1 110 ? 2.105 9.002 -6.384 1.00 72.62 110 ALA A N 1
ATOM 793 C CA . ALA A 1 110 ? 2.781 10.171 -6.951 1.00 72.62 110 ALA A CA 1
ATOM 794 C C . ALA A 1 110 ? 3.328 11.169 -5.914 1.00 72.62 110 ALA A C 1
ATOM 796 O O . ALA A 1 110 ? 3.886 12.201 -6.288 1.00 72.62 110 ALA A O 1
ATOM 797 N N . TRP A 1 111 ? 3.148 10.903 -4.616 1.00 65.62 111 TRP A N 1
ATOM 798 C CA . TRP A 1 111 ? 3.293 11.907 -3.551 1.00 65.62 111 TRP A CA 1
ATOM 799 C C . TRP A 1 111 ? 4.705 12.503 -3.425 1.00 65.62 111 TRP A C 1
ATOM 801 O O . TRP A 1 111 ? 4.873 13.610 -2.917 1.00 65.62 111 TRP A O 1
ATOM 811 N N . ASN A 1 112 ? 5.717 11.795 -3.918 1.00 65.75 112 ASN A N 1
ATOM 81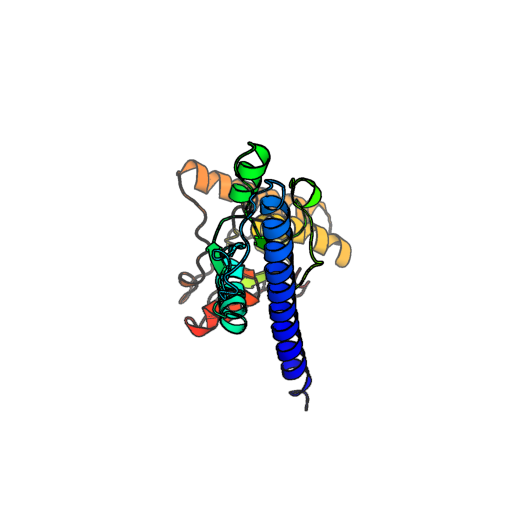2 C CA . ASN A 1 112 ? 7.130 12.165 -3.868 1.00 65.75 112 ASN A CA 1
ATOM 813 C C . ASN A 1 112 ? 7.791 12.249 -5.255 1.00 65.75 112 ASN A C 1
ATOM 815 O O . ASN A 1 112 ? 8.956 12.641 -5.335 1.00 65.75 112 ASN A O 1
ATOM 819 N N . LEU A 1 113 ? 7.058 11.982 -6.346 1.00 72.12 113 LEU A N 1
ATOM 820 C CA . LEU A 1 113 ? 7.620 11.989 -7.704 1.00 72.12 113 LEU A CA 1
ATOM 821 C C . LEU A 1 113 ? 8.118 13.365 -8.137 1.00 72.12 113 LEU A C 1
ATOM 823 O O . LEU A 1 113 ? 9.077 13.456 -8.891 1.00 72.12 113 LEU A O 1
ATOM 827 N N . GLN A 1 114 ? 7.538 14.443 -7.604 1.00 68.62 114 GLN A N 1
ATOM 828 C CA . GLN A 1 114 ? 7.982 15.807 -7.914 1.00 68.62 114 GLN A CA 1
ATOM 829 C C . GLN A 1 114 ? 9.407 16.116 -7.431 1.00 68.62 114 GLN A C 1
ATOM 831 O O . GLN A 1 114 ? 9.987 17.117 -7.842 1.00 68.62 114 GLN A O 1
ATOM 836 N N . LYS A 1 115 ? 9.959 15.290 -6.536 1.00 69.25 115 LYS A N 1
ATOM 837 C CA . LYS A 1 115 ? 11.318 15.442 -6.001 1.00 69.25 115 LYS A CA 1
ATOM 838 C C . LYS A 1 115 ? 12.319 14.486 -6.648 1.00 69.25 115 LYS A C 1
ATOM 840 O O . LYS A 1 115 ? 13.513 14.624 -6.405 1.00 69.25 115 LYS A O 1
ATOM 845 N N . ALA A 1 116 ? 11.848 13.519 -7.434 1.00 79.06 116 ALA A N 1
ATOM 846 C CA . ALA A 1 116 ? 12.713 12.579 -8.124 1.00 79.06 116 ALA A CA 1
ATOM 847 C C . ALA A 1 116 ? 13.330 13.259 -9.361 1.00 79.06 116 ALA A C 1
ATOM 849 O O . ALA A 1 116 ? 12.599 13.903 -10.115 1.00 79.06 116 ALA A O 1
ATOM 850 N N . PRO A 1 117 ? 14.640 13.101 -9.627 1.00 82.94 117 PRO A N 1
ATOM 851 C CA . PRO A 1 117 ? 15.282 13.577 -10.852 1.00 82.94 117 PRO A CA 1
ATOM 852 C C . PRO A 1 117 ? 14.935 12.664 -12.048 1.00 82.94 117 PRO A C 1
ATOM 854 O O . PRO A 1 117 ? 15.809 12.204 -12.775 1.00 82.94 117 PRO A O 1
ATOM 857 N N . MET A 1 118 ? 13.646 12.367 -12.231 1.00 84.56 118 MET A N 1
ATOM 858 C CA . MET A 1 118 ? 13.106 11.493 -13.269 1.00 84.56 118 MET A CA 1
ATOM 859 C C . MET A 1 118 ? 12.020 12.218 -14.063 1.00 84.56 118 MET A C 1
ATOM 861 O O . MET A 1 118 ? 11.320 13.088 -13.546 1.00 84.56 118 MET A O 1
ATOM 865 N N . THR A 1 119 ? 11.859 11.842 -15.332 1.00 86.38 119 THR A N 1
ATOM 866 C CA . THR A 1 119 ? 10.790 12.384 -16.179 1.00 86.38 119 THR A CA 1
ATOM 867 C C . THR A 1 119 ? 9.537 11.532 -16.034 1.00 86.38 119 THR A C 1
ATOM 869 O O . THR A 1 119 ? 9.576 10.320 -16.236 1.00 86.38 119 THR A O 1
ATOM 872 N N . VAL A 1 120 ? 8.410 12.166 -15.716 1.00 86.31 120 VAL A N 1
ATOM 873 C CA . VAL A 1 120 ? 7.107 11.497 -15.721 1.00 86.31 120 VAL A CA 1
ATOM 874 C C . VAL A 1 120 ? 6.663 11.315 -17.170 1.00 86.31 120 VAL A C 1
ATOM 876 O O . VAL A 1 120 ? 6.367 12.284 -17.863 1.00 86.31 120 VAL A O 1
ATOM 879 N N . VAL A 1 121 ? 6.630 10.064 -17.623 1.00 83.81 121 VAL A N 1
ATOM 880 C CA . VAL A 1 121 ? 6.266 9.691 -19.002 1.00 83.81 121 VAL A CA 1
ATOM 881 C C . VAL A 1 121 ? 4.794 9.302 -19.154 1.00 83.81 121 VAL A C 1
ATOM 883 O O . VAL A 1 121 ? 4.307 9.152 -20.272 1.00 83.81 121 VAL A O 1
ATOM 886 N N . SER A 1 122 ? 4.063 9.146 -18.045 1.00 82.00 122 SER A N 1
ATOM 887 C CA . SER A 1 122 ? 2.618 8.941 -18.074 1.00 82.00 122 SER A CA 1
ATOM 888 C C . SER A 1 122 ? 1.914 9.331 -16.777 1.00 82.00 122 SER A C 1
ATOM 890 O O . SER A 1 122 ? 2.528 9.384 -15.712 1.00 82.00 122 SER A O 1
ATOM 892 N N . GLU A 1 123 ? 0.609 9.577 -16.879 1.00 80.25 123 GLU A N 1
ATOM 893 C CA . GLU A 1 123 ? -0.288 9.753 -15.737 1.00 80.25 123 GLU A CA 1
ATOM 894 C C . GLU A 1 123 ? -0.551 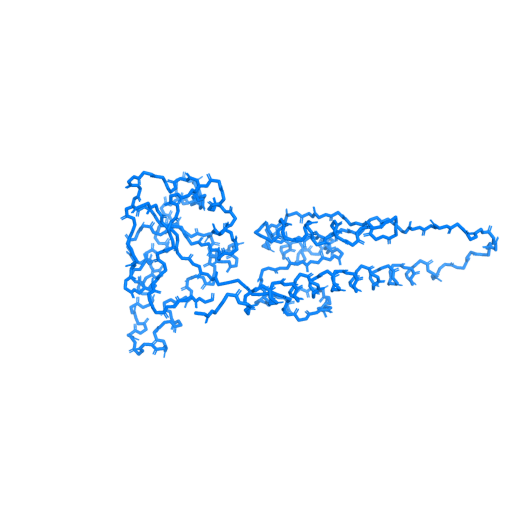8.422 -15.008 1.00 80.25 123 GLU A C 1
ATOM 896 O O . GLU A 1 123 ? -0.096 7.355 -15.419 1.00 80.25 123 GLU A O 1
ATOM 901 N N . ALA A 1 124 ? -1.309 8.473 -13.908 1.00 77.56 124 ALA A N 1
ATOM 902 C CA . ALA A 1 124 ? -1.682 7.288 -13.144 1.00 77.56 124 ALA A CA 1
ATOM 903 C C . ALA A 1 124 ? -2.390 6.243 -14.029 1.00 77.56 124 ALA A C 1
ATOM 905 O O . ALA A 1 124 ? -3.510 6.438 -14.500 1.00 77.56 124 ALA A O 1
ATOM 906 N N . VAL A 1 125 ? -1.733 5.100 -14.216 1.00 75.81 125 VAL A N 1
ATOM 907 C CA . VAL A 1 125 ? -2.169 4.036 -15.139 1.00 75.81 125 VAL A CA 1
ATOM 908 C C . VAL A 1 125 ? -3.167 3.063 -14.516 1.00 75.81 125 VAL A C 1
ATOM 910 O O . VAL A 1 125 ? -3.887 2.344 -15.212 1.00 75.81 125 VAL A O 1
ATOM 913 N N . ALA A 1 126 ? -3.205 3.024 -13.186 1.00 78.94 126 ALA A N 1
ATOM 914 C CA . ALA A 1 126 ? -4.085 2.181 -12.402 1.00 78.94 126 ALA A CA 1
ATOM 915 C C . ALA A 1 126 ? -4.337 2.815 -11.032 1.00 78.94 126 ALA A C 1
ATOM 917 O O . ALA A 1 126 ? -3.504 3.547 -10.505 1.00 78.94 126 ALA A O 1
ATOM 918 N N . SER A 1 127 ? -5.480 2.482 -10.440 1.00 81.00 127 SER A N 1
ATOM 919 C CA . SER A 1 127 ? -5.770 2.738 -9.034 1.00 81.00 127 SER A CA 1
ATOM 920 C C . SER A 1 127 ? -6.210 1.440 -8.371 1.00 81.00 127 SER A C 1
ATOM 922 O O . SER A 1 127 ? -6.889 0.608 -8.987 1.00 81.00 127 SER A O 1
ATOM 924 N N . THR A 1 128 ? -5.803 1.257 -7.120 1.00 83.38 128 THR A N 1
ATOM 925 C CA . THR A 1 128 ? -6.267 0.163 -6.271 1.00 83.38 128 THR A CA 1
ATOM 926 C C . THR A 1 128 ? -6.688 0.745 -4.929 1.00 83.38 128 THR A C 1
ATOM 928 O O . THR A 1 128 ? -5.881 1.436 -4.312 1.00 83.38 128 THR A O 1
ATOM 931 N N . PRO A 1 129 ? -7.912 0.462 -4.460 1.00 88.06 129 PRO A N 1
ATOM 932 C CA . PRO A 1 129 ? -8.343 0.937 -3.159 1.00 88.06 129 PRO A CA 1
ATOM 933 C C . PRO A 1 129 ? -7.506 0.341 -2.025 1.00 88.06 129 PRO A C 1
ATOM 935 O O . PRO A 1 129 ? -7.101 -0.828 -2.092 1.00 88.06 129 PRO A O 1
ATOM 938 N N . VAL A 1 130 ? -7.302 1.121 -0.969 1.00 90.75 130 VAL A N 1
ATOM 939 C CA . VAL A 1 130 ? -6.804 0.662 0.329 1.00 90.75 130 VAL A CA 1
ATOM 940 C C . VAL A 1 130 ? -7.931 -0.053 1.065 1.00 90.75 130 VAL A C 1
ATOM 942 O O . VAL A 1 130 ? -9.030 0.478 1.227 1.00 90.75 130 VAL A O 1
ATOM 945 N N . VAL A 1 131 ? -7.660 -1.272 1.522 1.00 93.62 131 VAL A N 1
ATOM 946 C CA . VAL A 1 131 ? -8.618 -2.130 2.220 1.00 93.62 131 VAL A CA 1
ATOM 947 C C . VAL A 1 131 ? -8.052 -2.620 3.545 1.00 93.62 131 VAL A C 1
ATOM 949 O O . VAL A 1 131 ? -6.844 -2.796 3.707 1.00 93.62 131 VAL A O 1
ATOM 952 N N . LEU A 1 132 ? -8.952 -2.889 4.486 1.00 95.69 132 LEU A N 1
ATOM 953 C CA . LEU A 1 132 ? -8.637 -3.593 5.719 1.00 95.69 132 LEU A CA 1
ATOM 954 C C . LEU A 1 132 ? -9.065 -5.051 5.566 1.00 95.69 132 LEU A C 1
ATOM 956 O O . LEU A 1 132 ? -10.210 -5.331 5.206 1.00 95.69 132 LEU A O 1
ATOM 960 N N . VAL A 1 133 ? -8.156 -5.987 5.817 1.00 95.75 133 VAL A N 1
ATOM 961 C CA . VAL A 1 133 ? -8.391 -7.425 5.645 1.00 95.75 133 VAL A CA 1
ATOM 962 C C . VAL A 1 133 ? -8.236 -8.126 6.981 1.00 95.75 133 VAL A C 1
ATOM 964 O O . VAL A 1 133 ? -7.282 -7.879 7.705 1.00 95.75 133 VAL A O 1
ATOM 967 N N . GLY A 1 134 ? -9.152 -9.028 7.302 1.00 95.38 134 GLY A N 1
ATOM 968 C CA . GLY A 1 134 ? -9.096 -9.853 8.502 1.00 95.38 134 GLY A CA 1
ATOM 969 C C . GLY A 1 134 ? -9.295 -11.333 8.188 1.00 95.38 134 GLY A C 1
ATOM 970 O O . GLY A 1 134 ? -9.572 -11.717 7.049 1.00 95.38 134 GLY A O 1
ATOM 971 N N . GLY A 1 135 ? -9.148 -12.165 9.220 1.00 92.19 135 GLY A N 1
ATOM 972 C CA . GLY A 1 135 ? -9.557 -13.572 9.170 1.00 92.19 135 GLY A CA 1
ATOM 973 C C . GLY A 1 135 ? -11.073 -13.747 9.369 1.00 92.19 135 GLY A C 1
ATOM 974 O O . GLY A 1 135 ? -11.775 -12.767 9.620 1.00 92.19 135 GLY A O 1
ATOM 975 N N . PRO A 1 136 ? -11.598 -14.984 9.346 1.00 88.50 136 PRO A N 1
ATOM 976 C CA . PRO A 1 136 ? -13.039 -15.270 9.402 1.00 88.50 136 PRO A CA 1
ATOM 977 C C . PRO A 1 136 ? -13.803 -14.663 10.587 1.00 88.50 136 PRO A C 1
ATOM 979 O O . PRO A 1 136 ? -15.006 -14.433 10.499 1.00 88.50 136 PRO A O 1
ATOM 982 N N . ALA A 1 137 ? -13.119 -14.429 11.710 1.00 87.62 137 ALA A N 1
ATOM 983 C CA . ALA A 1 137 ? -13.706 -13.851 12.918 1.00 87.62 137 ALA A CA 1
ATOM 984 C C . ALA A 1 137 ? -13.662 -12.310 12.957 1.00 87.62 137 ALA A C 1
ATOM 986 O O . ALA A 1 137 ? -14.237 -11.707 13.869 1.00 87.62 137 ALA A O 1
ATOM 987 N N . ALA A 1 138 ? -12.967 -11.671 12.011 1.00 90.19 138 ALA A N 1
ATOM 988 C CA . ALA A 1 138 ? -12.834 -10.223 11.963 1.00 90.19 138 ALA A CA 1
ATOM 989 C C . ALA A 1 138 ? -14.169 -9.557 11.611 1.00 90.19 138 ALA A C 1
ATOM 991 O O . ALA A 1 138 ? -14.996 -10.101 10.876 1.00 90.19 138 ALA A O 1
ATOM 992 N N . LYS A 1 139 ? -14.385 -8.357 12.152 1.00 90.38 139 LYS A N 1
ATOM 993 C CA . LYS A 1 139 ? -15.597 -7.567 11.924 1.00 90.38 139 LYS A CA 1
ATOM 994 C C . LYS A 1 139 ? -15.201 -6.176 11.452 1.00 90.38 139 LYS A C 1
ATOM 996 O O . LYS A 1 139 ? -14.258 -5.628 12.017 1.00 90.38 139 LYS A O 1
ATOM 1001 N N . PRO A 1 140 ? -15.930 -5.592 10.487 1.00 91.81 140 PRO A N 1
ATOM 1002 C CA . PRO A 1 140 ? -15.626 -4.251 10.022 1.00 91.81 140 PRO A CA 1
ATOM 1003 C C . PRO A 1 140 ? -15.722 -3.251 11.182 1.00 91.81 140 PRO A C 1
ATOM 1005 O O . PRO A 1 140 ? -16.737 -3.240 11.892 1.00 91.81 140 PRO A O 1
ATOM 1008 N N . PRO A 1 141 ? -14.686 -2.427 11.411 1.00 93.19 141 PRO A N 1
ATOM 1009 C CA . PRO A 1 141 ? -14.778 -1.320 12.340 1.00 93.19 141 PRO A CA 1
ATOM 1010 C C . PRO A 1 141 ? -15.737 -0.259 11.792 1.00 93.19 141 PRO A C 1
ATOM 1012 O O . PRO A 1 141 ? -15.983 -0.172 10.590 1.00 93.19 141 PRO A O 1
ATOM 1015 N N . ALA A 1 142 ? -16.284 0.568 12.684 1.00 92.31 142 ALA A N 1
ATOM 1016 C CA . ALA A 1 142 ? -17.190 1.644 12.282 1.00 92.31 142 ALA A CA 1
ATOM 1017 C C . ALA A 1 142 ? -16.482 2.715 11.435 1.00 92.31 142 ALA A C 1
ATOM 1019 O O . ALA A 1 142 ? -17.095 3.295 10.543 1.00 92.31 142 ALA A O 1
ATOM 1020 N N . THR A 1 143 ? -15.205 2.964 11.732 1.00 92.25 143 THR A N 1
ATOM 1021 C CA . THR A 1 143 ? -14.393 4.039 11.161 1.00 92.25 143 THR A CA 1
ATOM 1022 C C . THR A 1 143 ? -12.927 3.629 11.057 1.00 92.25 143 THR A C 1
ATOM 1024 O O . THR A 1 143 ? -12.468 2.742 11.787 1.00 92.25 143 THR A O 1
ATOM 1027 N N . TRP A 1 144 ? -12.165 4.304 10.199 1.00 93.19 144 TRP A N 1
ATOM 1028 C CA . TRP A 1 144 ? -10.710 4.144 10.126 1.00 93.19 144 TRP A CA 1
ATOM 1029 C C . TRP A 1 144 ? -10.029 4.583 11.421 1.00 93.19 144 TRP A C 1
ATOM 1031 O O . TRP A 1 144 ? -9.123 3.897 11.897 1.00 93.19 144 TRP A O 1
ATOM 1041 N N . ALA A 1 145 ? -10.514 5.660 12.049 1.00 92.06 145 ALA A N 1
ATOM 1042 C CA . ALA A 1 145 ? -10.027 6.080 13.362 1.00 92.06 145 ALA A CA 1
ATOM 1043 C C . ALA A 1 145 ? -10.188 4.965 14.415 1.00 92.06 145 ALA A C 1
ATOM 1045 O O . ALA A 1 145 ? -9.253 4.678 15.164 1.00 92.06 145 ALA A O 1
ATOM 1046 N N . ALA A 1 146 ? -11.348 4.294 14.443 1.00 91.94 146 ALA A N 1
ATOM 1047 C CA . ALA A 1 146 ? -11.602 3.181 15.357 1.00 91.94 146 ALA A CA 1
ATOM 1048 C C . ALA A 1 146 ? -10.754 1.947 15.022 1.00 91.94 146 ALA A C 1
ATOM 1050 O O . ALA A 1 146 ? -10.293 1.260 15.933 1.00 91.94 146 ALA A O 1
ATOM 1051 N N . ALA A 1 147 ? -10.524 1.674 13.734 1.00 93.62 147 ALA A N 1
ATOM 1052 C CA . ALA A 1 147 ? -9.638 0.602 13.295 1.00 93.62 147 ALA A CA 1
ATOM 1053 C C . ALA A 1 147 ? -8.222 0.812 13.855 1.00 93.62 147 ALA A C 1
ATOM 1055 O O . ALA A 1 147 ? -7.718 -0.031 14.603 1.00 93.62 147 ALA A O 1
ATOM 1056 N N . LEU A 1 148 ? -7.618 1.972 13.574 1.00 92.56 148 LEU A N 1
ATOM 1057 C CA . LEU A 1 148 ? -6.248 2.296 13.978 1.00 92.56 148 LEU A CA 1
ATOM 1058 C C . LEU A 1 148 ? -6.091 2.406 15.502 1.00 92.56 148 LEU A C 1
ATOM 1060 O O . LEU A 1 148 ? -5.092 1.943 16.049 1.00 92.56 148 LEU A O 1
ATOM 1064 N N . ALA A 1 149 ? -7.102 2.920 16.207 1.00 90.81 149 ALA A N 1
ATOM 1065 C CA . ALA A 1 149 ? -7.100 2.979 17.668 1.00 90.81 149 ALA A CA 1
ATOM 1066 C C . ALA A 1 149 ? -7.268 1.604 18.347 1.00 90.81 149 ALA A C 1
ATOM 1068 O O . ALA A 1 149 ? -6.961 1.465 19.528 1.00 90.81 149 ALA A O 1
ATOM 1069 N N . SER A 1 150 ? -7.740 0.571 17.636 1.00 89.50 150 SER A N 1
ATOM 1070 C CA . SER A 1 150 ? -8.048 -0.735 18.243 1.00 89.50 150 SER A CA 1
ATOM 1071 C C . SER A 1 150 ? -6.821 -1.558 18.652 1.00 89.50 150 SER A C 1
ATOM 1073 O O . SER A 1 150 ? -6.963 -2.574 19.331 1.00 89.50 150 SER A O 1
ATOM 1075 N N . GLY A 1 151 ? -5.625 -1.197 18.173 1.00 86.88 151 GLY A N 1
ATOM 1076 C CA . GLY A 1 151 ? -4.396 -1.980 18.351 1.00 86.88 151 GLY A CA 1
ATOM 1077 C C . GLY A 1 151 ? -4.344 -3.289 17.543 1.00 86.88 151 GLY A C 1
ATOM 1078 O O . GLY A 1 151 ? -3.315 -3.974 17.540 1.00 86.88 151 GLY A O 1
ATOM 1079 N N . ARG A 1 152 ? -5.414 -3.640 16.815 1.00 89.62 152 ARG A N 1
ATOM 1080 C CA . ARG A 1 152 ? -5.530 -4.885 16.029 1.00 89.62 152 ARG A CA 1
ATOM 1081 C C . ARG A 1 152 ? -4.994 -4.777 14.602 1.00 89.62 152 ARG A C 1
ATOM 1083 O O . ARG A 1 152 ? -4.709 -5.808 14.000 1.00 89.62 152 ARG A O 1
ATOM 1090 N N . VAL A 1 153 ? -4.818 -3.551 14.108 1.00 92.31 153 VAL A N 1
ATOM 1091 C CA . VAL A 1 153 ? -4.472 -3.253 12.713 1.00 92.31 153 VAL A CA 1
ATOM 1092 C C . VAL A 1 153 ? -2.968 -3.262 12.482 1.00 92.31 153 VAL A C 1
ATOM 1094 O O . VAL A 1 153 ? -2.260 -2.355 12.905 1.00 92.31 153 VAL A O 1
ATOM 1097 N N . ASP A 1 154 ? -2.455 -4.298 11.842 1.00 92.69 154 ASP A N 1
ATOM 1098 C CA . ASP A 1 154 ? -1.154 -4.315 11.182 1.00 92.69 154 ASP A CA 1
ATOM 1099 C C . ASP A 1 154 ? -1.207 -3.441 9.921 1.00 92.69 154 ASP A C 1
ATOM 1101 O O . ASP A 1 154 ? -2.042 -3.664 9.049 1.00 92.69 154 ASP A O 1
ATOM 1105 N N . LEU A 1 155 ? -0.324 -2.453 9.806 1.00 91.75 155 LEU A N 1
ATOM 1106 C CA . LEU A 1 155 ? -0.129 -1.701 8.565 1.00 91.75 155 LEU A CA 1
ATOM 1107 C C . LEU A 1 155 ? 1.347 -1.762 8.152 1.00 91.75 155 LEU A C 1
ATOM 1109 O O . LEU A 1 155 ? 2.172 -2.135 8.985 1.00 91.75 155 LEU A O 1
ATOM 1113 N N . PRO A 1 156 ? 1.692 -1.473 6.886 1.00 89.44 156 PRO A N 1
ATOM 1114 C CA . PRO A 1 156 ? 3.079 -1.242 6.486 1.00 89.44 156 PRO A CA 1
ATOM 1115 C C . PRO A 1 156 ? 3.654 -0.017 7.199 1.00 89.44 156 PRO A C 1
ATOM 1117 O O . PRO A 1 156 ? 2.900 0.885 7.557 1.00 89.44 156 PRO A O 1
ATOM 1120 N N . ASP A 1 157 ? 4.970 0.012 7.426 1.00 87.75 157 ASP A N 1
ATOM 1121 C CA . ASP A 1 157 ? 5.635 1.129 8.109 1.00 87.75 157 ASP A CA 1
ATOM 1122 C C . ASP A 1 157 ? 5.383 2.467 7.388 1.00 87.75 157 ASP A C 1
ATOM 1124 O O . ASP A 1 157 ? 5.886 2.664 6.282 1.00 87.75 157 ASP A O 1
ATOM 1128 N N . PRO A 1 158 ? 4.651 3.416 8.004 1.00 87.25 158 PRO A N 1
ATOM 1129 C CA . PRO A 1 158 ? 4.341 4.697 7.376 1.00 87.25 158 PRO A CA 1
ATOM 1130 C C . PRO A 1 158 ? 5.564 5.541 7.015 1.00 87.25 158 PRO A C 1
ATOM 1132 O O . PRO A 1 158 ? 5.439 6.459 6.209 1.00 87.25 158 PRO A O 1
ATOM 1135 N N . MET A 1 159 ? 6.722 5.276 7.626 1.00 82.75 159 MET A N 1
ATOM 1136 C CA . MET A 1 159 ? 7.955 6.017 7.356 1.00 82.75 159 MET A CA 1
ATOM 1137 C C . MET A 1 159 ? 8.656 5.556 6.078 1.00 82.75 159 MET A C 1
ATOM 1139 O O . MET A 1 159 ? 9.426 6.320 5.497 1.00 82.75 159 MET A O 1
ATOM 1143 N N . THR A 1 160 ? 8.407 4.319 5.648 1.00 81.94 160 THR A N 1
ATOM 1144 C CA . THR A 1 160 ? 9.145 3.664 4.558 1.00 81.94 160 THR A CA 1
ATOM 1145 C C . THR A 1 160 ? 8.234 3.100 3.462 1.00 81.94 160 THR A C 1
ATOM 1147 O O . THR A 1 160 ? 8.720 2.715 2.396 1.00 81.94 160 THR A O 1
ATOM 1150 N N . ASP A 1 161 ? 6.915 3.093 3.674 1.00 84.62 161 ASP A N 1
ATOM 1151 C CA . ASP A 1 161 ? 5.929 2.508 2.769 1.00 84.62 161 ASP A CA 1
ATOM 1152 C C . ASP A 1 161 ? 4.750 3.463 2.490 1.00 84.62 161 ASP A C 1
ATOM 1154 O O . ASP A 1 161 ? 4.085 3.970 3.399 1.00 84.62 161 ASP A O 1
ATOM 1158 N N . THR A 1 162 ? 4.458 3.689 1.203 1.00 84.50 162 THR A N 1
ATOM 1159 C CA . THR A 1 162 ? 3.390 4.592 0.738 1.00 84.50 162 THR A CA 1
ATOM 1160 C C . THR A 1 162 ? 1.991 4.132 1.136 1.00 84.50 162 THR A C 1
ATOM 1162 O O . THR A 1 162 ? 1.133 4.973 1.414 1.00 84.50 162 THR A O 1
ATOM 1165 N N . LEU A 1 163 ? 1.726 2.826 1.194 1.00 88.19 163 LEU A N 1
ATOM 1166 C CA . LEU A 1 163 ? 0.446 2.313 1.677 1.00 88.19 163 LEU A CA 1
ATOM 1167 C C . LEU A 1 163 ? 0.305 2.611 3.174 1.00 88.19 163 LEU A C 1
ATOM 1169 O O . LEU A 1 163 ? -0.749 3.085 3.602 1.00 88.19 163 LEU A O 1
ATOM 1173 N N . GLY A 1 164 ? 1.371 2.412 3.954 1.00 89.94 164 GLY A N 1
ATOM 1174 C CA . GLY A 1 164 ? 1.426 2.807 5.364 1.00 89.94 164 GLY A CA 1
ATOM 1175 C C . GLY A 1 164 ? 1.155 4.303 5.563 1.00 89.94 164 GLY A C 1
ATOM 1176 O O . GLY A 1 164 ? 0.256 4.682 6.318 1.00 89.94 164 GLY A O 1
ATOM 1177 N N . ALA A 1 165 ? 1.866 5.152 4.817 1.00 87.19 165 ALA A N 1
ATOM 1178 C CA . ALA A 1 165 ? 1.728 6.610 4.854 1.00 87.19 165 ALA A CA 1
ATOM 1179 C C . ALA A 1 165 ? 0.320 7.087 4.448 1.00 87.19 165 ALA A C 1
ATOM 1181 O O . ALA A 1 165 ? -0.262 7.973 5.074 1.00 87.19 165 ALA A O 1
ATOM 1182 N N . THR A 1 166 ? -0.267 6.471 3.422 1.00 87.56 166 THR A N 1
ATOM 1183 C CA . THR A 1 166 ? -1.631 6.790 2.972 1.00 87.56 166 THR A CA 1
ATOM 1184 C C . THR A 1 166 ? -2.668 6.365 4.010 1.00 87.56 166 THR A C 1
ATOM 1186 O O . THR A 1 166 ? -3.660 7.051 4.241 1.00 87.56 166 THR A O 1
ATOM 1189 N N . THR A 1 167 ? -2.424 5.254 4.699 1.00 90.94 167 THR A N 1
ATOM 1190 C CA . THR A 1 167 ? -3.352 4.712 5.696 1.00 90.94 167 THR A CA 1
ATOM 1191 C C . THR A 1 167 ? -3.458 5.596 6.928 1.00 90.94 167 THR A C 1
ATOM 1193 O O . THR A 1 167 ? -4.554 5.807 7.449 1.00 90.94 167 THR A O 1
ATOM 1196 N N . VAL A 1 168 ? -2.339 6.160 7.389 1.00 90.75 168 VAL A N 1
ATOM 1197 C CA . VAL A 1 168 ? -2.348 7.031 8.571 1.00 90.75 168 VAL A CA 1
ATOM 1198 C C . VAL A 1 168 ? -3.130 8.329 8.344 1.00 90.75 168 VAL A C 1
ATOM 1200 O O . VAL A 1 168 ? -3.625 8.909 9.306 1.00 90.75 168 VAL A O 1
ATOM 1203 N N . VAL A 1 169 ? -3.331 8.769 7.096 1.00 88.94 169 VAL A N 1
ATOM 1204 C CA . VAL A 1 169 ? -4.150 9.960 6.803 1.00 88.94 169 VAL A CA 1
ATOM 1205 C C . VAL A 1 169 ? -5.644 9.660 6.620 1.00 88.94 169 VAL A C 1
ATOM 1207 O O . VAL A 1 169 ? -6.449 10.594 6.634 1.00 88.94 169 VAL A O 1
ATOM 1210 N N . LEU A 1 170 ? -6.053 8.387 6.523 1.00 90.31 170 LEU A N 1
ATOM 1211 C CA . LEU A 1 170 ? -7.459 7.996 6.326 1.00 90.31 170 LEU A CA 1
ATOM 1212 C C . LEU A 1 170 ? -8.416 8.526 7.396 1.00 90.31 170 LEU A C 1
ATOM 1214 O O . LEU A 1 170 ? -9.464 9.037 7.011 1.00 90.31 170 LEU A O 1
ATOM 1218 N N . PRO A 1 171 ? -8.095 8.497 8.705 1.00 91.31 171 PRO A N 1
ATOM 1219 C CA . PRO A 1 171 ? -8.974 9.077 9.720 1.00 91.31 171 PRO A CA 1
ATOM 1220 C C . PRO A 1 171 ? -9.252 10.567 9.492 1.00 91.31 171 PRO A C 1
ATOM 1222 O O . PRO A 1 171 ? -10.349 11.049 9.760 1.00 91.31 171 PRO A O 1
ATOM 1225 N N . GLN A 1 172 ? -8.263 11.311 8.983 1.00 88.81 172 GLN A N 1
ATOM 1226 C CA . GLN A 1 172 ? -8.418 12.736 8.704 1.00 88.81 172 GLN A CA 1
ATOM 1227 C C . GLN A 1 172 ? -9.303 12.965 7.473 1.00 88.81 172 GLN A C 1
ATOM 1229 O O . GLN A 1 172 ? -10.141 13.863 7.494 1.00 88.81 172 GLN A O 1
ATOM 1234 N N . LEU A 1 173 ? -9.146 12.150 6.426 1.00 87.50 173 LEU A N 1
ATOM 1235 C CA . LEU A 1 173 ? -10.008 12.178 5.238 1.00 87.50 173 LEU A CA 1
ATOM 1236 C C . LEU A 1 173 ? -11.444 11.748 5.566 1.00 87.50 173 LEU A C 1
ATOM 1238 O O . LEU A 1 173 ? -12.410 12.326 5.085 1.00 87.50 173 LEU A O 1
ATOM 1242 N N . GLU A 1 174 ? -11.606 10.763 6.438 1.00 87.69 174 GLU A N 1
ATOM 1243 C CA . GLU A 1 174 ? -12.911 10.331 6.924 1.00 87.69 174 GLU A CA 1
ATOM 1244 C C . GLU A 1 174 ? -13.602 11.438 7.732 1.00 87.69 174 GLU A C 1
ATOM 1246 O O . GLU A 1 174 ? -14.802 11.664 7.565 1.00 87.69 174 GLU A O 1
ATOM 1251 N N . ALA A 1 175 ? -12.860 12.173 8.566 1.00 88.25 175 ALA A N 1
ATOM 1252 C CA . ALA A 1 175 ? -13.394 13.291 9.340 1.00 88.25 175 ALA A CA 1
ATOM 1253 C C . ALA A 1 175 ? -13.920 14.431 8.451 1.00 88.25 175 ALA A C 1
ATOM 1255 O O . ALA A 1 175 ? -14.945 15.027 8.779 1.00 88.25 175 ALA A O 1
ATOM 1256 N N . THR A 1 176 ? -13.286 14.710 7.303 1.00 85.31 176 THR A N 1
ATOM 1257 C CA . THR A 1 176 ? -13.783 15.744 6.375 1.00 85.31 176 THR A CA 1
ATOM 1258 C C . THR A 1 176 ? -15.084 15.338 5.684 1.00 85.31 176 THR A C 1
ATOM 1260 O O . THR A 1 176 ? -15.916 16.202 5.416 1.00 85.31 176 THR A O 1
ATOM 1263 N N . VAL A 1 177 ? -15.288 14.042 5.429 1.00 84.00 177 VAL A N 1
ATOM 1264 C CA . VAL A 1 177 ? -16.506 13.515 4.789 1.00 84.00 177 VAL A CA 1
ATOM 1265 C C . VAL A 1 177 ? -17.649 13.340 5.791 1.00 84.00 177 VAL A C 1
ATOM 1267 O O . VAL A 1 177 ? -18.800 13.635 5.484 1.00 84.00 177 VAL A O 1
ATOM 1270 N N . THR A 1 178 ? -17.345 12.855 6.994 1.00 83.94 178 THR A N 1
ATOM 1271 C CA . THR A 1 178 ? -18.348 12.513 8.019 1.00 83.94 178 THR A CA 1
ATOM 1272 C C . THR A 1 178 ? -18.677 13.666 8.969 1.00 83.94 178 THR A C 1
ATOM 1274 O O . THR A 1 178 ? -19.664 13.590 9.698 1.00 83.94 178 THR A O 1
ATOM 1277 N N . GLY A 1 179 ? -17.859 14.724 8.988 1.00 82.94 179 GLY A N 1
ATOM 1278 C CA . GLY A 1 179 ? -17.963 15.818 9.956 1.00 82.94 179 GLY A CA 1
ATOM 1279 C C . GLY A 1 179 ? -17.507 15.442 11.372 1.00 82.94 179 GLY A C 1
ATOM 1280 O O . GLY A 1 179 ? -17.816 16.164 12.319 1.00 82.94 179 GLY A O 1
ATOM 1281 N N . ALA A 1 180 ? -16.806 14.315 11.538 1.00 82.75 180 ALA A N 1
ATOM 1282 C CA . ALA A 1 180 ? -16.273 13.882 12.827 1.00 82.75 180 ALA A CA 1
ATOM 1283 C C . ALA A 1 180 ? -15.160 14.818 13.343 1.00 82.75 180 ALA A C 1
ATOM 1285 O O . ALA A 1 180 ? -14.484 15.491 12.565 1.00 82.75 180 ALA A O 1
ATOM 1286 N N . ASP A 1 181 ? -14.941 14.839 14.664 1.00 83.38 181 ASP A N 1
ATOM 1287 C CA . ASP A 1 181 ? -13.910 15.678 15.289 1.00 83.38 181 ASP A CA 1
ATOM 1288 C C . ASP A 1 181 ? -12.495 15.287 14.802 1.00 83.38 181 ASP A C 1
ATOM 1290 O O . ASP A 1 181 ? -12.047 14.163 15.072 1.00 83.38 181 ASP A O 1
ATOM 1294 N N . PRO A 1 182 ? -11.738 16.209 14.169 1.00 79.50 182 PRO A N 1
ATOM 1295 C CA . PRO A 1 182 ? -10.352 15.981 13.759 1.00 79.50 182 PRO A CA 1
ATOM 1296 C C . PRO A 1 182 ? -9.417 15.538 14.894 1.00 79.50 182 PRO A C 1
ATOM 1298 O O . PRO A 1 182 ? -8.398 14.894 14.644 1.00 79.50 182 PRO A O 1
ATOM 1301 N N . ASN A 1 183 ? -9.728 15.849 16.154 1.00 84.44 183 ASN A N 1
ATOM 1302 C CA . ASN A 1 183 ? -8.921 15.382 17.284 1.00 84.44 183 ASN A CA 1
ATOM 1303 C C . ASN A 1 183 ? -9.021 13.866 17.484 1.00 84.44 183 ASN A C 1
ATOM 1305 O O . ASN A 1 183 ? -8.043 13.246 17.899 1.00 84.44 183 ASN A O 1
ATOM 1309 N N . THR A 1 184 ? -10.148 13.253 17.114 1.00 81.44 184 THR A N 1
ATOM 1310 C CA . THR A 1 184 ? -10.312 11.790 17.133 1.00 81.44 184 THR A CA 1
ATOM 1311 C C . THR A 1 184 ? -9.395 11.129 16.103 1.00 81.44 184 THR A C 1
ATOM 1313 O O . THR A 1 184 ? -8.740 10.129 16.400 1.00 81.44 184 THR A O 1
ATOM 1316 N N . ALA A 1 185 ? -9.268 11.734 14.917 1.00 82.25 185 ALA A N 1
ATOM 1317 C CA . ALA A 1 185 ? -8.327 11.291 13.892 1.00 82.25 185 ALA A CA 1
ATOM 1318 C C . ALA A 1 185 ? -6.876 11.372 14.397 1.00 82.25 185 ALA A C 1
ATOM 1320 O O . ALA A 1 185 ? -6.137 10.390 14.324 1.00 82.25 185 ALA A O 1
ATOM 1321 N N . ARG A 1 186 ? -6.484 12.498 15.008 1.00 83.50 186 ARG A N 1
ATOM 1322 C CA . ARG A 1 186 ? -5.138 12.670 15.586 1.00 83.50 186 ARG A CA 1
ATOM 1323 C C . ARG A 1 186 ? -4.844 11.697 16.726 1.00 83.50 186 ARG A C 1
ATOM 1325 O O . ARG A 1 186 ? -3.734 11.183 16.806 1.00 83.50 186 ARG A O 1
ATOM 1332 N N . ALA A 1 187 ? -5.819 11.411 17.587 1.00 85.25 187 ALA A N 1
ATOM 1333 C CA . ALA A 1 187 ? -5.649 10.454 18.678 1.00 85.25 187 ALA A CA 1
ATOM 1334 C C . ALA A 1 187 ? -5.350 9.037 18.159 1.00 85.25 187 ALA A C 1
ATOM 1336 O O . ALA A 1 187 ? -4.532 8.329 18.744 1.00 85.25 187 ALA A O 1
ATOM 1337 N N . SER A 1 188 ? -5.942 8.640 17.026 1.00 85.25 188 SER A N 1
ATOM 1338 C CA . SER A 1 188 ? -5.660 7.335 16.414 1.00 85.25 188 SER A CA 1
ATOM 1339 C C . SER A 1 188 ? -4.203 7.192 15.938 1.00 85.25 188 SER A C 1
ATOM 1341 O O . SER A 1 188 ? -3.634 6.105 16.030 1.00 85.25 188 SER A O 1
ATOM 1343 N N . LEU A 1 189 ? -3.555 8.296 15.538 1.00 84.62 189 LEU A N 1
ATOM 1344 C CA . LEU A 1 189 ? -2.134 8.311 15.167 1.00 84.62 189 LEU A CA 1
ATOM 1345 C C . LEU A 1 189 ? -1.216 8.005 16.351 1.00 84.62 189 LEU A C 1
ATOM 1347 O O . LEU A 1 189 ? -0.174 7.381 16.166 1.00 84.62 189 LEU A O 1
ATOM 1351 N N . VAL A 1 190 ? -1.599 8.405 17.568 1.00 87.88 190 VAL A N 1
ATOM 1352 C CA . VAL A 1 190 ? -0.819 8.114 18.781 1.00 87.88 190 VAL A CA 1
ATOM 1353 C C . VAL A 1 190 ? -0.733 6.607 19.006 1.00 87.88 190 VAL A C 1
ATOM 1355 O O . VAL A 1 190 ? 0.350 6.101 19.284 1.00 87.88 190 VAL A O 1
ATOM 1358 N N . ALA A 1 191 ? -1.838 5.879 18.817 1.00 85.75 191 ALA A N 1
ATOM 1359 C CA . ALA A 1 191 ? -1.859 4.423 18.954 1.00 85.75 191 ALA A CA 1
ATOM 1360 C C . ALA A 1 191 ? -0.966 3.733 17.908 1.00 85.75 191 ALA A C 1
ATOM 1362 O O . ALA A 1 191 ? -0.238 2.794 18.235 1.00 85.75 191 ALA A O 1
ATOM 1363 N N . VAL A 1 192 ? -0.974 4.227 16.664 1.00 88.31 192 VAL A N 1
ATOM 1364 C CA . VAL A 1 192 ? -0.064 3.746 15.613 1.00 88.31 192 VAL A CA 1
ATOM 1365 C C . VAL A 1 192 ? 1.391 4.007 16.010 1.00 88.31 192 VAL A C 1
ATOM 1367 O O . VAL A 1 192 ? 2.195 3.077 16.018 1.00 88.31 192 VAL A O 1
ATOM 1370 N N . ALA A 1 193 ? 1.724 5.236 16.411 1.00 88.44 193 ALA A N 1
ATOM 1371 C CA . ALA A 1 193 ? 3.081 5.619 16.795 1.00 88.44 193 ALA A CA 1
ATOM 1372 C C . ALA A 1 193 ? 3.608 4.807 17.989 1.00 88.44 193 ALA A C 1
ATOM 1374 O O . ALA A 1 193 ? 4.717 4.278 17.931 1.00 88.44 193 ALA A O 1
ATOM 1375 N N . GLN A 1 194 ? 2.803 4.654 19.045 1.00 88.81 194 GLN A N 1
ATOM 1376 C CA . GLN A 1 194 ? 3.142 3.837 20.215 1.00 88.81 194 GLN A CA 1
ATOM 1377 C C . GLN A 1 194 ? 3.446 2.402 19.809 1.00 88.81 194 GLN A C 1
ATOM 1379 O O . GLN A 1 194 ? 4.464 1.840 20.197 1.00 88.81 194 GLN A O 1
ATOM 1384 N N . ARG A 1 195 ? 2.604 1.827 18.953 1.00 86.69 195 ARG A N 1
ATOM 1385 C CA . ARG A 1 195 ? 2.777 0.453 18.514 1.00 86.69 195 ARG A CA 1
ATOM 1386 C C . ARG A 1 195 ? 4.053 0.234 17.702 1.00 86.69 195 ARG A C 1
ATOM 1388 O O . ARG A 1 195 ? 4.727 -0.776 17.902 1.00 86.69 195 ARG A O 1
ATOM 1395 N N . TYR A 1 196 ? 4.383 1.145 16.791 1.00 85.69 196 TYR A N 1
ATOM 1396 C CA . TYR A 1 196 ? 5.654 1.072 16.071 1.00 85.69 196 TYR A CA 1
ATOM 1397 C C . TYR A 1 196 ? 6.842 1.275 17.010 1.00 85.69 196 TYR A C 1
ATOM 1399 O O . TYR A 1 196 ? 7.816 0.534 16.902 1.00 85.69 196 TYR A O 1
ATOM 1407 N N . GLY A 1 197 ? 6.733 2.179 17.989 1.00 86.12 197 GLY A N 1
ATOM 1408 C CA . GLY A 1 197 ? 7.727 2.333 19.054 1.00 86.12 197 GLY A CA 1
ATOM 1409 C C . GLY A 1 197 ? 7.947 1.047 19.862 1.00 86.12 197 GLY A C 1
ATOM 1410 O O . GLY A 1 197 ? 9.086 0.639 20.094 1.00 86.12 197 GLY A O 1
ATOM 1411 N N . ASP A 1 198 ? 6.876 0.341 20.225 1.00 88.38 198 ASP A N 1
ATOM 1412 C CA . ASP A 1 198 ? 6.932 -0.923 20.973 1.00 88.38 198 ASP A CA 1
ATOM 1413 C C . ASP A 1 198 ? 7.546 -2.073 20.164 1.00 88.38 198 ASP A C 1
ATOM 1415 O O . ASP A 1 198 ? 8.147 -2.999 20.712 1.00 88.38 198 ASP A O 1
ATOM 1419 N N . VAL A 1 199 ? 7.352 -2.083 18.847 1.00 87.00 199 VAL A N 1
ATOM 1420 C CA . VAL A 1 199 ? 7.939 -3.098 17.963 1.00 87.00 199 VAL A CA 1
ATOM 1421 C C . VAL A 1 199 ? 9.412 -2.783 17.695 1.00 87.00 199 VAL A C 1
ATOM 1423 O O . VAL A 1 199 ? 10.258 -3.665 17.858 1.00 87.00 199 VAL A O 1
ATOM 1426 N N . ALA A 1 200 ? 9.730 -1.522 17.400 1.00 85.88 200 ALA A N 1
ATOM 1427 C CA . ALA A 1 200 ? 11.093 -1.055 17.166 1.00 85.88 200 ALA A CA 1
ATOM 1428 C C . ALA A 1 200 ? 11.986 -1.197 18.410 1.00 85.88 200 ALA A C 1
ATOM 1430 O O . ALA A 1 200 ? 13.124 -1.644 18.297 1.00 85.88 200 ALA A O 1
ATOM 1431 N N . SER A 1 201 ? 11.471 -0.910 19.612 1.00 88.69 201 SER A N 1
ATOM 1432 C CA . SER A 1 201 ? 12.219 -1.088 20.872 1.00 88.69 201 SER A CA 1
ATOM 1433 C C . SER A 1 201 ? 12.615 -2.541 21.157 1.00 88.69 201 SER A C 1
ATOM 1435 O O . SER A 1 201 ? 13.546 -2.790 21.920 1.00 88.69 201 SER A O 1
ATOM 1437 N N . ARG A 1 202 ? 11.946 -3.507 20.515 1.00 90.56 202 ARG A N 1
ATOM 1438 C CA . ARG A 1 202 ? 12.276 -4.939 20.567 1.00 90.56 202 ARG A CA 1
ATOM 1439 C C . ARG A 1 202 ? 13.126 -5.409 19.382 1.00 90.56 202 ARG A C 1
ATOM 1441 O O . ARG A 1 202 ? 13.352 -6.608 19.250 1.00 90.56 202 ARG A O 1
ATOM 1448 N N . GLY A 1 203 ? 13.574 -4.494 18.520 1.00 84.56 203 GLY A N 1
ATOM 1449 C CA . GLY A 1 203 ? 14.328 -4.808 17.303 1.00 84.56 203 GLY A CA 1
ATOM 1450 C C . GLY A 1 203 ? 13.509 -5.537 16.233 1.00 84.56 203 GLY A C 1
ATOM 1451 O O . GLY A 1 203 ? 14.086 -6.201 15.378 1.00 84.56 203 GLY A O 1
ATOM 1452 N N . GLY A 1 204 ? 12.176 -5.470 16.305 1.00 86.00 204 GLY A N 1
ATOM 1453 C CA . GLY A 1 204 ? 11.279 -6.136 15.363 1.00 86.00 204 GLY A CA 1
ATOM 1454 C C . GLY A 1 204 ? 10.714 -5.197 14.299 1.00 86.00 204 GLY A C 1
ATOM 1455 O O . GLY A 1 204 ? 10.876 -3.979 14.361 1.00 86.00 204 GLY A O 1
ATOM 1456 N N . THR A 1 205 ? 9.971 -5.780 13.361 1.00 84.25 205 THR A N 1
ATOM 1457 C CA . THR A 1 205 ? 9.124 -5.073 12.392 1.00 84.25 205 THR A CA 1
ATOM 1458 C C . THR A 1 205 ? 7.682 -5.556 12.508 1.00 84.25 205 THR A C 1
ATOM 1460 O O . THR A 1 205 ? 7.403 -6.651 13.006 1.00 84.25 205 THR A O 1
ATOM 1463 N N . VAL A 1 206 ? 6.730 -4.711 12.105 1.00 85.31 206 VAL A N 1
ATOM 1464 C CA . VAL A 1 206 ? 5.323 -5.115 12.053 1.00 85.31 206 VAL A CA 1
ATOM 1465 C C . VAL A 1 206 ? 5.162 -6.092 10.895 1.00 85.31 206 VAL A C 1
ATOM 1467 O O . VAL A 1 206 ? 5.320 -5.720 9.737 1.00 85.31 206 VAL A O 1
ATOM 1470 N N . ASP A 1 207 ? 4.843 -7.345 11.208 1.00 86.81 207 ASP A N 1
ATOM 1471 C CA . ASP A 1 207 ? 4.475 -8.325 10.192 1.00 86.81 207 ASP A CA 1
ATOM 1472 C C . ASP A 1 207 ? 3.150 -7.904 9.540 1.00 86.81 207 ASP A C 1
ATOM 1474 O O . ASP A 1 207 ? 2.144 -7.725 10.227 1.00 86.81 207 ASP A O 1
ATOM 1478 N N . VAL A 1 208 ? 3.134 -7.759 8.220 1.00 89.75 208 VAL A N 1
ATOM 1479 C CA . VAL A 1 208 ? 1.951 -7.393 7.422 1.00 89.75 208 VAL A CA 1
ATOM 1480 C C . VAL A 1 208 ? 1.521 -8.517 6.481 1.00 89.75 208 VAL A C 1
ATOM 1482 O O . VAL A 1 208 ? 0.750 -8.298 5.551 1.00 89.75 208 VAL A O 1
ATOM 1485 N N . SER A 1 209 ? 2.003 -9.741 6.702 1.00 89.62 209 SER A N 1
ATOM 1486 C CA . SER A 1 209 ? 1.612 -10.885 5.888 1.00 89.62 209 SER A CA 1
ATOM 1487 C C . SER A 1 209 ? 0.127 -11.208 6.059 1.00 89.62 209 SER A C 1
ATOM 1489 O O . SER A 1 209 ? -0.385 -11.318 7.174 1.00 89.62 209 SER A O 1
ATOM 1491 N N . LEU A 1 210 ? -0.569 -11.424 4.940 1.00 91.00 210 LEU A N 1
ATOM 1492 C CA . LEU A 1 210 ? -1.956 -11.896 4.934 1.00 91.00 210 LEU A CA 1
ATOM 1493 C C . LEU A 1 210 ? -2.062 -13.385 5.307 1.00 91.00 210 LEU A C 1
ATOM 1495 O O . LEU A 1 210 ? -3.131 -13.843 5.710 1.00 91.00 210 LEU A O 1
ATOM 1499 N N . ASP A 1 211 ? -0.970 -14.150 5.240 1.00 88.69 211 ASP A N 1
ATOM 1500 C CA . ASP A 1 211 ? -0.988 -15.587 5.538 1.00 88.69 211 ASP A CA 1
ATOM 1501 C C . ASP A 1 211 ? -1.240 -15.902 7.014 1.00 88.69 211 ASP A C 1
ATOM 1503 O O . ASP A 1 211 ? -1.725 -16.992 7.332 1.00 88.69 211 ASP A O 1
ATOM 1507 N N . LYS A 1 212 ? -0.974 -14.943 7.909 1.00 86.44 212 LYS A N 1
ATOM 1508 C CA . LYS A 1 212 ? -1.219 -15.066 9.354 1.00 86.44 212 LYS A CA 1
ATOM 1509 C C . LYS A 1 212 ? -2.683 -14.846 9.750 1.00 86.44 212 LYS A C 1
ATOM 1511 O O . LYS A 1 212 ? -3.067 -15.112 10.890 1.00 86.44 212 LYS A O 1
ATOM 1516 N N . LEU A 1 213 ? -3.516 -14.349 8.834 1.00 90.06 213 LEU A N 1
ATOM 1517 C CA . LEU A 1 213 ? -4.935 -14.072 9.066 1.00 90.06 213 LEU A CA 1
ATOM 1518 C C . LEU A 1 213 ? -5.782 -15.343 8.914 1.00 90.06 213 LEU A C 1
ATOM 1520 O O . LEU A 1 213 ? -6.694 -15.416 8.093 1.00 90.06 213 LEU A O 1
ATOM 1524 N N . ARG A 1 214 ? -5.457 -16.375 9.696 1.00 83.81 214 ARG A N 1
ATOM 1525 C CA . ARG A 1 214 ? -6.136 -17.678 9.676 1.00 83.81 214 ARG A CA 1
ATOM 1526 C C . ARG A 1 214 ? -6.869 -17.949 10.985 1.00 83.81 214 ARG A C 1
ATOM 1528 O O . ARG A 1 214 ? -6.542 -17.390 12.034 1.00 83.81 214 ARG A O 1
ATOM 1535 N N . GLY A 1 215 ? -7.857 -18.841 10.918 1.00 81.50 215 GLY A N 1
ATOM 1536 C CA . GLY A 1 215 ? -8.605 -19.305 12.085 1.00 81.50 215 GLY A CA 1
ATOM 1537 C C . GLY A 1 215 ? -9.304 -18.166 12.831 1.00 81.50 215 GLY A C 1
ATOM 1538 O O . GLY A 1 215 ? -10.049 -17.388 12.242 1.00 81.50 215 GLY A O 1
ATOM 1539 N N . THR A 1 216 ? -9.067 -18.070 14.139 1.00 80.25 216 THR A N 1
ATOM 1540 C CA . THR A 1 216 ? -9.715 -17.093 15.032 1.00 80.25 216 THR A CA 1
ATOM 1541 C C . THR A 1 216 ? -8.885 -15.828 15.259 1.00 80.25 216 THR A C 1
ATOM 1543 O O . THR A 1 216 ? -9.103 -15.132 16.249 1.00 80.25 216 THR A O 1
ATOM 1546 N N . SER A 1 217 ? -7.902 -15.540 14.398 1.00 82.94 217 SER A N 1
ATOM 1547 C CA . SER A 1 217 ? -7.051 -14.357 14.550 1.00 82.94 217 SER A CA 1
ATOM 1548 C C . SER A 1 217 ? -7.898 -13.074 14.568 1.00 82.94 217 SER A C 1
ATOM 1550 O O . SER A 1 217 ? -8.621 -12.818 13.603 1.00 82.94 217 SER A O 1
ATOM 1552 N N . PRO A 1 218 ? -7.810 -12.246 15.628 1.00 85.56 218 PRO A N 1
ATOM 1553 C CA . PRO A 1 218 ? -8.490 -10.955 15.687 1.00 85.56 218 PRO A CA 1
ATOM 1554 C C . PRO A 1 218 ? -7.683 -9.848 14.992 1.00 85.56 218 PRO A C 1
ATOM 1556 O O . PRO A 1 218 ? -8.017 -8.675 15.138 1.00 85.56 218 PRO A O 1
ATOM 1559 N N . ARG A 1 219 ? -6.567 -10.201 14.338 1.00 90.56 219 ARG A N 1
ATOM 1560 C CA . ARG A 1 219 ? -5.690 -9.261 13.641 1.00 90.56 219 ARG A CA 1
ATOM 1561 C C . ARG A 1 219 ? -6.323 -8.830 12.330 1.00 90.56 219 ARG A C 1
ATOM 1563 O O . ARG A 1 219 ? -7.027 -9.598 11.677 1.00 90.56 219 ARG A O 1
ATOM 1570 N N . GLU A 1 220 ? -6.012 -7.607 11.949 1.00 94.31 220 GLU A N 1
ATOM 1571 C CA . GLU A 1 220 ? -6.435 -6.998 10.699 1.00 94.31 220 GLU A CA 1
ATOM 1572 C C . GLU A 1 220 ? -5.178 -6.461 10.014 1.00 94.31 220 GLU A C 1
ATOM 1574 O O . GLU A 1 220 ? -4.289 -5.959 10.692 1.00 94.31 220 GLU A O 1
ATOM 1579 N N . VAL A 1 221 ? -5.069 -6.591 8.699 1.00 95.38 221 VAL A N 1
ATOM 1580 C CA . VAL A 1 221 ? -3.937 -6.111 7.905 1.00 95.38 221 VAL A CA 1
ATOM 1581 C C . VAL A 1 221 ? -4.448 -5.109 6.887 1.00 95.38 221 VAL A C 1
ATOM 1583 O O . VAL A 1 221 ? -5.409 -5.371 6.161 1.00 95.38 221 VAL A O 1
ATOM 1586 N N . VAL A 1 222 ? -3.782 -3.968 6.817 1.00 94.44 222 VAL A N 1
ATOM 1587 C CA . VAL A 1 222 ? -3.990 -2.978 5.770 1.00 94.44 222 VAL A CA 1
ATOM 1588 C C . VAL A 1 222 ? -3.248 -3.412 4.517 1.00 94.44 222 VAL A C 1
ATOM 1590 O O . VAL A 1 222 ? -2.058 -3.720 4.553 1.00 94.44 222 VAL A O 1
ATOM 1593 N N . THR A 1 223 ? -3.959 -3.443 3.397 1.00 93.31 223 THR A N 1
ATOM 1594 C CA . THR A 1 223 ? -3.411 -3.840 2.101 1.00 93.31 223 THR A CA 1
ATOM 1595 C C . THR A 1 223 ? -4.161 -3.145 0.966 1.00 93.31 223 THR A C 1
ATOM 1597 O O . THR A 1 223 ? -5.079 -2.361 1.201 1.00 93.31 223 THR A O 1
ATOM 1600 N N . THR A 1 224 ? -3.789 -3.417 -0.280 1.00 90.31 224 THR A N 1
ATOM 1601 C CA . THR A 1 224 ? -4.554 -2.968 -1.447 1.00 90.31 224 THR A CA 1
ATOM 1602 C C . THR A 1 224 ? -5.577 -4.025 -1.860 1.00 90.31 224 THR A C 1
ATOM 1604 O O . THR A 1 224 ? -5.369 -5.222 -1.649 1.00 90.31 224 THR A O 1
ATOM 1607 N N . GLU A 1 225 ? -6.679 -3.617 -2.494 1.00 90.56 225 GLU A N 1
ATOM 1608 C CA . GLU A 1 225 ? -7.664 -4.558 -3.048 1.00 90.56 225 GLU A CA 1
ATOM 1609 C C . GLU A 1 225 ? -6.993 -5.584 -3.979 1.00 90.56 225 GLU A C 1
ATOM 1611 O O . GLU A 1 225 ? -7.285 -6.778 -3.908 1.00 90.56 225 GLU A O 1
ATOM 1616 N N . ALA A 1 226 ? -6.048 -5.145 -4.817 1.00 86.69 226 ALA A N 1
ATOM 1617 C CA . ALA A 1 226 ? -5.303 -6.029 -5.708 1.00 86.69 226 ALA A CA 1
ATOM 1618 C C . ALA A 1 226 ? -4.534 -7.125 -4.944 1.00 86.69 226 ALA A C 1
ATOM 1620 O O . ALA A 1 226 ? -4.637 -8.304 -5.302 1.00 86.69 226 ALA A O 1
ATOM 1621 N N . ALA A 1 227 ? -3.820 -6.760 -3.875 1.00 88.69 227 ALA A N 1
ATOM 1622 C CA . ALA A 1 227 ? -3.082 -7.705 -3.040 1.00 88.69 227 ALA A CA 1
ATOM 1623 C C . ALA A 1 227 ? -4.020 -8.642 -2.263 1.00 88.69 227 ALA A C 1
ATOM 1625 O O . ALA A 1 227 ? -3.801 -9.854 -2.254 1.00 88.69 227 ALA A O 1
ATOM 1626 N N . PHE A 1 228 ? -5.121 -8.120 -1.711 1.00 92.31 228 PHE A N 1
ATOM 1627 C CA . PHE A 1 228 ? -6.171 -8.926 -1.082 1.00 92.31 228 PHE A CA 1
ATOM 1628 C C . PHE A 1 228 ? -6.743 -9.974 -2.045 1.00 92.31 228 PHE A C 1
ATOM 1630 O O . PHE A 1 228 ? -6.799 -11.161 -1.723 1.00 92.31 228 PHE A O 1
ATOM 1637 N N . LEU A 1 229 ? -7.145 -9.562 -3.249 1.00 90.81 229 LEU A N 1
ATOM 1638 C CA . LEU A 1 229 ? -7.702 -10.464 -4.257 1.00 90.81 229 LEU A CA 1
ATOM 1639 C C . LEU A 1 229 ? -6.673 -11.482 -4.760 1.00 90.81 229 LEU A C 1
ATOM 1641 O O . LEU A 1 229 ? -7.058 -12.586 -5.149 1.00 90.81 229 LEU A O 1
ATOM 1645 N N . GLY A 1 230 ? -5.388 -11.120 -4.776 1.00 88.94 230 GLY A N 1
ATOM 1646 C CA . GLY A 1 230 ? -4.279 -12.033 -5.040 1.00 88.94 230 GLY A CA 1
ATOM 1647 C C . GLY A 1 230 ? -4.170 -13.105 -3.957 1.00 88.94 230 GLY A C 1
ATOM 1648 O O . GLY A 1 230 ? -4.305 -14.291 -4.257 1.00 88.94 230 GLY A O 1
ATOM 1649 N N . ALA A 1 231 ? -4.028 -12.685 -2.699 1.00 91.00 231 ALA A N 1
ATOM 1650 C CA . ALA A 1 231 ? -3.907 -13.573 -1.545 1.00 91.00 231 ALA A CA 1
ATOM 1651 C C . ALA A 1 231 ? -5.143 -14.461 -1.346 1.00 91.00 231 ALA A C 1
ATOM 1653 O O . ALA A 1 231 ? -5.029 -15.626 -0.974 1.00 91.00 231 ALA A O 1
ATOM 1654 N N . ARG A 1 232 ? -6.344 -13.973 -1.679 1.00 92.38 232 ARG A N 1
ATOM 1655 C CA . ARG A 1 232 ? -7.580 -14.758 -1.557 1.00 92.38 232 ARG A CA 1
ATOM 1656 C C . ARG A 1 232 ? -7.622 -15.988 -2.474 1.00 92.38 232 ARG A C 1
ATOM 1658 O O . ARG A 1 232 ? -8.402 -16.912 -2.238 1.00 92.38 232 ARG A O 1
ATOM 1665 N N . ARG A 1 233 ? -6.787 -16.032 -3.522 1.00 90.44 233 ARG A N 1
ATOM 1666 C CA . ARG A 1 233 ? -6.668 -17.210 -4.400 1.00 90.44 233 ARG A CA 1
ATOM 1667 C C . ARG A 1 233 ? -6.059 -18.403 -3.668 1.00 90.44 233 ARG A C 1
ATOM 1669 O O . ARG A 1 233 ? -6.459 -19.530 -3.945 1.00 90.44 233 ARG A O 1
ATOM 1676 N N . THR A 1 234 ? -5.135 -18.149 -2.744 1.00 89.50 234 THR A N 1
ATOM 1677 C CA . THR A 1 234 ? -4.436 -19.167 -1.946 1.00 89.50 234 THR A CA 1
ATOM 1678 C C . THR A 1 234 ? -5.026 -19.308 -0.541 1.00 89.50 234 THR A C 1
ATOM 1680 O O . THR A 1 234 ? -5.006 -20.402 0.019 1.00 89.50 234 THR A O 1
ATOM 1683 N N . ASN A 1 235 ? -5.616 -18.243 0.009 1.00 90.88 235 ASN A N 1
ATOM 1684 C CA . ASN A 1 235 ? -6.263 -18.225 1.317 1.00 90.88 235 ASN A CA 1
ATOM 1685 C C . ASN A 1 235 ? -7.714 -17.713 1.217 1.00 90.88 235 ASN A C 1
ATOM 1687 O O . ASN A 1 235 ? -7.976 -16.511 1.238 1.00 90.88 235 ASN A O 1
ATOM 1691 N N . ARG A 1 236 ? -8.682 -18.632 1.115 1.00 91.31 236 ARG A N 1
ATOM 1692 C CA . ARG A 1 236 ? -10.106 -18.284 0.931 1.00 91.31 236 ARG A CA 1
ATOM 1693 C C . ARG A 1 236 ? -10.791 -17.728 2.182 1.00 91.31 236 ARG A C 1
ATOM 1695 O O . ARG A 1 236 ? -11.884 -17.179 2.049 1.00 91.31 236 ARG A O 1
ATOM 1702 N N . ASP A 1 237 ? -10.145 -17.844 3.338 1.00 90.81 237 ASP A N 1
ATOM 1703 C CA . ASP A 1 237 ? -10.664 -17.416 4.640 1.00 90.81 237 ASP A CA 1
ATOM 1704 C C . ASP A 1 237 ? -10.510 -15.905 4.872 1.00 90.81 237 ASP A C 1
ATOM 1706 O O . ASP A 1 237 ? -11.085 -15.357 5.812 1.00 90.81 237 ASP A O 1
ATOM 1710 N N . LEU A 1 238 ? -9.754 -15.221 4.007 1.00 94.81 238 LEU A N 1
ATOM 1711 C CA . LEU A 1 238 ? -9.581 -13.775 4.063 1.00 94.81 238 LEU A CA 1
ATOM 1712 C C . LEU A 1 238 ? -10.894 -13.052 3.754 1.00 94.81 238 LEU A C 1
ATOM 1714 O O . LEU A 1 238 ? -11.527 -13.276 2.714 1.00 94.81 238 LEU A O 1
ATOM 1718 N N . VAL A 1 239 ? -11.244 -12.107 4.620 1.00 94.06 239 VAL A N 1
ATOM 1719 C CA . VAL A 1 239 ? -12.417 -11.245 4.473 1.00 94.06 239 VAL A CA 1
ATOM 1720 C C . VAL A 1 239 ? -12.003 -9.781 4.473 1.00 94.06 239 VAL A C 1
ATOM 1722 O O . VAL A 1 239 ? -11.187 -9.348 5.285 1.00 94.06 239 VAL A O 1
ATOM 1725 N N . ALA A 1 240 ? -12.576 -9.005 3.554 1.00 94.44 240 ALA A N 1
ATOM 1726 C CA . ALA A 1 240 ? -12.461 -7.555 3.600 1.00 94.44 240 ALA A CA 1
ATOM 1727 C C . ALA A 1 240 ? -13.368 -7.033 4.721 1.00 94.44 240 ALA A C 1
ATOM 1729 O O . ALA A 1 240 ? -14.569 -7.299 4.737 1.00 94.44 240 ALA A O 1
ATOM 1730 N N . VAL A 1 241 ? -12.773 -6.303 5.655 1.00 95.00 241 VAL A N 1
ATOM 1731 C CA . VAL A 1 241 ? -13.412 -5.703 6.830 1.00 95.00 241 VAL A CA 1
ATOM 1732 C C . VAL A 1 241 ? -13.176 -4.194 6.853 1.00 95.00 241 VAL A C 1
ATOM 1734 O O . VAL A 1 241 ? -13.117 -3.582 7.910 1.00 95.00 241 VAL A O 1
ATOM 1737 N N . THR A 1 242 ? -13.021 -3.578 5.682 1.00 93.81 242 THR A N 1
ATOM 1738 C CA . THR A 1 242 ? -12.897 -2.124 5.550 1.00 93.81 242 THR A CA 1
ATOM 1739 C C . THR A 1 242 ? -14.109 -1.411 6.167 1.00 93.81 242 THR A C 1
ATOM 1741 O O . THR A 1 242 ? -15.239 -1.874 5.965 1.00 93.81 242 THR A O 1
ATOM 1744 N N . PRO A 1 243 ? -13.908 -0.292 6.891 1.00 91.75 243 PRO A N 1
ATOM 1745 C CA . PRO A 1 243 ? -14.997 0.550 7.368 1.00 91.75 243 PRO A CA 1
ATOM 1746 C C . PRO A 1 243 ? -16.012 0.931 6.278 1.00 91.75 243 PRO A C 1
ATOM 1748 O O . PRO A 1 243 ? -15.630 1.174 5.130 1.00 91.75 243 PRO A O 1
ATOM 1751 N N . PRO A 1 244 ? -17.306 1.064 6.625 1.00 87.19 244 PRO A N 1
ATOM 1752 C CA . PRO A 1 244 ? -18.344 1.492 5.684 1.00 87.19 244 PRO A CA 1
ATOM 1753 C C . PRO A 1 244 ? -18.174 2.945 5.220 1.00 87.19 244 PRO A C 1
ATOM 1755 O O . PRO A 1 244 ? -18.759 3.337 4.214 1.00 87.19 244 PRO A O 1
ATOM 1758 N N . THR A 1 245 ? -17.372 3.738 5.932 1.00 82.94 245 THR A N 1
ATOM 1759 C CA . THR A 1 245 ? -16.969 5.098 5.550 1.00 82.94 245 THR A CA 1
ATOM 1760 C C . THR A 1 245 ? -16.121 5.143 4.277 1.00 82.94 245 THR A C 1
ATOM 1762 O O . THR A 1 245 ? -15.976 6.215 3.693 1.00 82.94 245 THR A O 1
ATOM 1765 N N . GLY A 1 246 ? -15.628 3.992 3.804 1.00 72.31 246 GLY A N 1
ATOM 1766 C CA . GLY A 1 246 ? -15.071 3.820 2.468 1.00 72.31 246 GLY A CA 1
ATOM 1767 C C . GLY A 1 246 ? -13.609 3.381 2.441 1.00 72.31 246 GLY A C 1
ATOM 176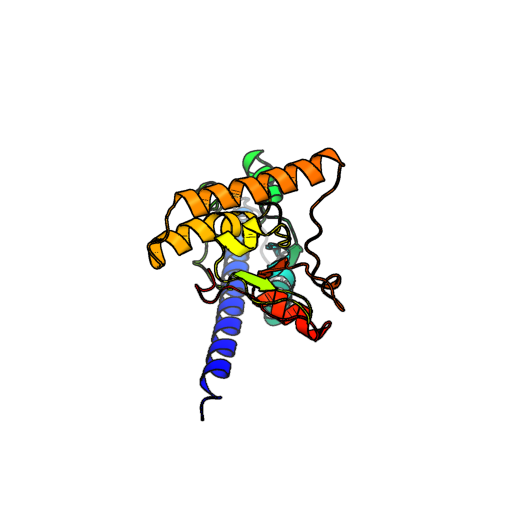8 O O . GLY A 1 246 ? -12.943 3.202 3.461 1.00 72.31 246 GLY A O 1
ATOM 1769 N N . THR A 1 247 ? -13.126 3.192 1.218 1.00 69.38 247 THR A N 1
ATOM 1770 C CA . THR A 1 247 ? -11.719 2.970 0.864 1.00 69.38 247 THR A CA 1
ATOM 1771 C C . THR A 1 247 ? -11.109 4.282 0.363 1.00 69.38 247 THR A C 1
ATOM 1773 O O . THR A 1 247 ? -11.848 5.107 -0.177 1.00 69.38 247 THR A O 1
ATOM 1776 N N . ALA A 1 248 ? -9.788 4.449 0.456 1.00 58.56 248 ALA A N 1
ATOM 1777 C CA . ALA A 1 248 ? -9.065 5.485 -0.297 1.00 58.56 248 ALA A CA 1
ATOM 1778 C C . ALA A 1 248 ? -8.402 4.914 -1.545 1.00 58.56 248 ALA A C 1
ATOM 1780 O O . ALA A 1 248 ? -8.033 3.719 -1.495 1.00 58.56 248 ALA A O 1
#